Protein AF-A0A3C1YXR2-F1 (afdb_monomer_lite)

pLDDT: mean 71.78, std 11.32, range [39.59, 90.12]

Foldseek 3Di:
DPDDPPPDPQKDKDKAKQVLAELDPPAQFPIWIWIWIGHQFDQKTKIKIKGFGDQPDQDPQQKWKKKFWALDSDPDHPVPTDGFKMWTQGTDGRDPPTGMDITMTMIGGNGGNNSTPHMHMDIDRPPDPFDQKDKDKDWDAWDDQDVQKTWGRKIKIWIHGQFDQKTKIKIKTKIAGQDFDPDQKWKKKWWFLDDDPDAPVPDPTDTFWIWGQGGDHRDHGIDIDIGMGMIGTNGGPNSTPDIHIHID

Structure (mmCIF, N/CA/C/O backbone):
data_AF-A0A3C1YXR2-F1
#
_entry.id   AF-A0A3C1YXR2-F1
#
loop_
_atom_site.group_PDB
_atom_site.id
_atom_site.type_symbol
_atom_site.label_atom_id
_atom_site.label_alt_id
_atom_site.label_comp_id
_atom_site.label_asym_id
_atom_site.label_entity_id
_atom_site.label_seq_id
_atom_site.pdbx_PDB_ins_code
_atom_site.Cartn_x
_atom_site.Cartn_y
_atom_site.Cartn_z
_atom_site.occupancy
_atom_site.B_iso_or_equiv
_atom_site.auth_seq_id
_atom_site.auth_comp_id
_atom_site.auth_asym_id
_atom_site.auth_atom_id
_atom_site.pdbx_PDB_model_num
ATOM 1 N N . MET A 1 1 ? 44.829 -36.574 -18.548 1.00 43.62 1 MET A N 1
ATOM 2 C CA . MET A 1 1 ? 44.254 -35.586 -17.611 1.00 43.62 1 MET A CA 1
ATOM 3 C C . MET A 1 1 ? 42.778 -35.896 -17.469 1.00 43.62 1 MET A C 1
ATOM 5 O O . MET A 1 1 ? 42.120 -35.934 -18.502 1.00 43.62 1 MET A O 1
ATOM 9 N N . PRO A 1 2 ? 42.259 -36.189 -16.269 1.00 39.59 2 PRO A N 1
ATOM 10 C CA . PRO A 1 2 ? 40.817 -36.191 -16.057 1.00 39.59 2 PRO A CA 1
ATOM 11 C C . PRO A 1 2 ? 40.311 -34.747 -16.171 1.00 39.59 2 PRO A C 1
ATOM 13 O O . PRO A 1 2 ? 40.960 -33.837 -15.659 1.00 39.59 2 PRO A O 1
ATOM 16 N N . ALA A 1 3 ? 39.204 -34.555 -16.887 1.00 45.59 3 ALA A N 1
ATOM 17 C CA . ALA A 1 3 ? 38.538 -33.267 -17.031 1.00 45.59 3 ALA A CA 1
ATOM 18 C C . ALA A 1 3 ? 38.097 -32.750 -15.654 1.00 45.59 3 ALA A C 1
ATOM 20 O O . ALA A 1 3 ? 37.508 -33.501 -14.873 1.00 45.59 3 ALA A O 1
ATOM 21 N N . GLU A 1 4 ? 38.417 -31.490 -15.359 1.00 47.88 4 GLU A N 1
ATOM 22 C CA . GLU A 1 4 ? 37.912 -30.787 -14.181 1.00 47.88 4 GLU A CA 1
ATOM 23 C C . GLU A 1 4 ? 36.377 -30.861 -14.163 1.00 47.88 4 GLU A C 1
ATOM 25 O O . GLU A 1 4 ? 35.749 -30.734 -15.220 1.00 47.88 4 GLU A O 1
ATOM 30 N N . PRO A 1 5 ? 35.750 -31.107 -12.998 1.00 50.38 5 PRO A N 1
ATOM 31 C CA . PRO A 1 5 ? 34.304 -31.060 -12.900 1.00 50.38 5 PRO A CA 1
ATOM 32 C C . PRO A 1 5 ? 33.853 -29.648 -13.268 1.00 50.38 5 PRO A C 1
ATOM 34 O O . PRO A 1 5 ? 34.360 -28.667 -12.729 1.00 50.38 5 PRO A O 1
ATOM 37 N N . ASP A 1 6 ? 32.912 -29.565 -14.202 1.00 49.72 6 ASP A N 1
ATOM 38 C CA . ASP A 1 6 ? 32.247 -28.340 -14.632 1.00 49.72 6 ASP A CA 1
ATOM 39 C C . ASP A 1 6 ? 31.441 -27.795 -13.435 1.00 49.72 6 ASP A C 1
ATOM 41 O O . ASP A 1 6 ? 30.271 -28.130 -13.227 1.00 49.72 6 ASP A O 1
ATOM 45 N N . VAL A 1 7 ? 32.120 -27.068 -12.538 1.00 45.97 7 VAL A N 1
ATOM 46 C CA . VAL A 1 7 ? 31.525 -26.472 -11.338 1.00 45.97 7 VAL A CA 1
ATOM 47 C C . VAL A 1 7 ? 30.619 -25.346 -11.811 1.00 45.97 7 VAL A C 1
ATOM 49 O O . VAL A 1 7 ? 31.037 -24.201 -11.974 1.00 45.97 7 VAL A O 1
ATOM 52 N N . LYS A 1 8 ? 29.352 -25.689 -12.049 1.00 52.97 8 LYS A N 1
ATOM 53 C CA . LYS A 1 8 ? 28.297 -24.713 -12.302 1.00 52.97 8 LYS A CA 1
ATOM 54 C C . LYS A 1 8 ? 28.302 -23.715 -11.134 1.00 52.97 8 LYS A C 1
ATOM 56 O O . LYS A 1 8 ? 28.189 -24.155 -9.987 1.00 52.97 8 LYS A O 1
ATOM 61 N N . PRO A 1 9 ? 28.464 -22.405 -11.380 1.00 57.47 9 PRO A N 1
ATOM 62 C CA . PRO A 1 9 ? 28.441 -21.427 -10.303 1.00 57.47 9 PRO A CA 1
ATOM 63 C C . PRO A 1 9 ? 27.126 -21.544 -9.510 1.00 57.47 9 PRO A C 1
ATOM 65 O O . PRO A 1 9 ? 26.088 -21.843 -10.104 1.00 57.47 9 PRO A O 1
ATOM 68 N N . PRO A 1 10 ? 27.132 -21.292 -8.186 1.00 66.75 10 PRO A N 1
ATOM 69 C CA . PRO A 1 10 ? 25.952 -21.437 -7.322 1.00 66.75 10 PRO A CA 1
ATOM 70 C C . PRO A 1 10 ? 24.846 -20.410 -7.620 1.00 66.75 10 PRO A C 1
ATOM 72 O O . PRO A 1 10 ? 23.828 -20.368 -6.941 1.00 66.75 10 PRO A O 1
ATOM 75 N N . PHE A 1 11 ? 25.029 -19.572 -8.640 1.00 68.19 11 PHE A N 1
ATOM 76 C CA . PHE A 1 11 ? 24.117 -18.517 -9.037 1.00 68.19 11 PHE A CA 1
ATOM 77 C C . PHE A 1 11 ? 23.769 -18.641 -10.523 1.00 68.19 11 PHE A C 1
ATOM 79 O O . PHE A 1 11 ? 24.575 -19.038 -11.364 1.00 68.19 11 PHE A O 1
ATOM 86 N N . THR A 1 12 ? 22.542 -18.266 -10.848 1.00 75.75 12 THR A N 1
ATOM 87 C CA . THR A 1 12 ? 22.025 -18.148 -12.206 1.00 75.75 12 THR A CA 1
ATOM 88 C C . THR A 1 12 ? 22.078 -16.688 -12.631 1.00 75.75 12 THR A C 1
ATOM 90 O O . THR A 1 12 ? 21.725 -15.799 -11.856 1.00 75.75 12 THR A O 1
ATOM 93 N N . VAL A 1 13 ? 22.490 -16.445 -13.877 1.00 80.88 13 VAL A N 1
ATOM 94 C CA . VAL A 1 13 ? 22.397 -15.129 -14.517 1.00 80.88 13 VAL A CA 1
ATOM 95 C C . VAL A 1 13 ? 21.330 -15.186 -15.605 1.00 80.88 13 VAL A C 1
ATOM 97 O O . VAL A 1 13 ? 21.402 -16.030 -16.498 1.00 80.88 13 VAL A O 1
ATOM 100 N N . ARG A 1 14 ? 20.334 -14.297 -15.546 1.00 79.56 14 ARG A N 1
ATOM 101 C CA . ARG A 1 14 ? 19.305 -14.149 -16.587 1.00 79.56 14 ARG A CA 1
ATOM 102 C C . ARG A 1 14 ? 19.323 -12.751 -17.163 1.00 79.56 14 ARG A C 1
ATOM 104 O O . ARG A 1 14 ? 19.070 -11.802 -16.432 1.00 79.56 14 ARG A O 1
ATOM 111 N N . SER A 1 15 ? 19.559 -12.639 -18.465 1.00 80.38 15 SER A N 1
ATOM 112 C CA . SER A 1 15 ? 19.654 -11.352 -19.152 1.00 80.38 15 SER A CA 1
ATOM 113 C C . SER A 1 15 ? 18.460 -11.100 -20.076 1.00 80.38 15 SER A C 1
ATOM 115 O O . SER A 1 15 ? 18.032 -11.989 -20.809 1.00 80.38 15 SER A O 1
ATOM 117 N N . PHE A 1 16 ? 17.944 -9.873 -20.057 1.00 78.50 16 PHE A N 1
ATOM 118 C CA . PHE A 1 16 ? 16.806 -9.404 -20.845 1.00 78.50 16 PHE A CA 1
ATOM 119 C C . PHE A 1 16 ? 17.174 -8.119 -21.588 1.00 78.50 16 PHE A C 1
ATOM 121 O O . PHE A 1 16 ? 17.826 -7.238 -21.028 1.00 78.50 16 PHE A O 1
ATOM 128 N N . SER A 1 17 ? 16.731 -7.989 -22.841 1.00 69.56 17 SER A N 1
ATOM 129 C CA . SER A 1 17 ? 16.884 -6.739 -23.594 1.00 69.56 17 SER A CA 1
ATOM 130 C C . SER A 1 17 ? 15.911 -5.680 -23.073 1.00 69.56 17 SER A C 1
ATOM 132 O O . SER A 1 17 ? 14.716 -5.949 -22.940 1.00 69.56 17 SER A O 1
ATOM 134 N N . SER A 1 18 ? 16.403 -4.462 -22.831 1.00 61.25 18 SER A N 1
ATOM 135 C CA . SER A 1 18 ? 15.582 -3.336 -22.364 1.00 61.25 18 SER A CA 1
ATOM 136 C C . SER A 1 18 ? 14.549 -2.847 -23.383 1.00 61.25 18 SER A C 1
ATOM 138 O O . SER A 1 18 ? 13.623 -2.127 -23.014 1.00 61.25 18 SER A O 1
ATOM 140 N N . VAL A 1 19 ? 14.669 -3.252 -24.653 1.00 54.16 19 VAL A N 1
ATOM 141 C CA . VAL A 1 19 ? 13.753 -2.859 -25.738 1.00 54.16 19 VAL A CA 1
ATOM 142 C C . VAL A 1 19 ? 12.34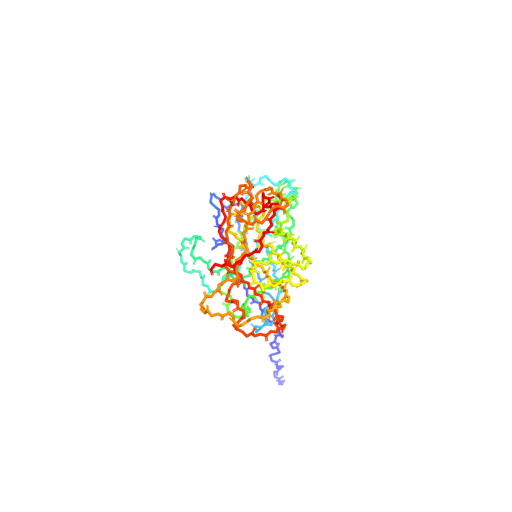0 -3.416 -25.520 1.00 54.16 19 VAL A C 1
ATOM 144 O O . VAL A 1 19 ? 11.359 -2.793 -25.912 1.00 54.16 19 VAL A O 1
ATOM 147 N N . HIS A 1 20 ? 12.205 -4.555 -24.838 1.00 50.38 20 HIS A N 1
ATOM 148 C CA . HIS A 1 20 ? 10.909 -5.203 -24.587 1.00 50.38 20 HIS A CA 1
ATOM 149 C C . HIS A 1 20 ? 10.166 -4.672 -23.358 1.00 50.38 20 HIS A C 1
ATOM 151 O O . HIS A 1 20 ? 9.171 -5.252 -22.921 1.00 50.38 20 HIS A O 1
ATOM 157 N N . GLY A 1 21 ? 10.650 -3.572 -22.795 1.00 45.03 21 GLY A N 1
ATOM 158 C CA . GLY A 1 21 ? 10.373 -3.233 -21.422 1.00 45.03 21 GLY A CA 1
ATOM 159 C C . GLY A 1 21 ? 10.286 -1.745 -21.172 1.00 45.03 21 GLY A C 1
ATOM 160 O O . GLY A 1 21 ? 10.754 -1.318 -20.143 1.00 45.03 21 GLY A O 1
ATOM 161 N N . SER A 1 22 ? 9.795 -0.915 -22.084 1.00 50.16 22 SER A N 1
ATOM 162 C CA . SER A 1 22 ? 9.534 0.479 -21.723 1.00 50.16 22 SER A CA 1
ATOM 163 C C . SER A 1 22 ? 8.055 0.767 -21.862 1.00 50.16 22 SER A C 1
ATOM 165 O O . SER A 1 22 ? 7.495 0.632 -22.946 1.00 50.16 22 SER A O 1
ATOM 167 N N . ASP A 1 23 ? 7.431 1.154 -20.751 1.00 49.25 23 ASP A N 1
ATOM 168 C CA . ASP A 1 23 ? 6.003 1.479 -20.698 1.00 49.25 23 ASP A CA 1
ATOM 169 C C . ASP A 1 23 ? 5.698 2.883 -21.269 1.00 49.25 23 ASP A C 1
ATOM 171 O O . ASP A 1 23 ? 4.535 3.264 -21.383 1.00 49.25 23 ASP A O 1
ATOM 175 N N . ALA A 1 24 ? 6.725 3.651 -21.665 1.00 49.38 24 ALA A N 1
ATOM 176 C CA . ALA A 1 24 ? 6.598 4.990 -22.240 1.00 49.38 24 ALA A CA 1
ATOM 177 C C . ALA A 1 24 ? 7.226 5.072 -23.644 1.00 49.38 24 ALA A C 1
ATOM 179 O O . ALA A 1 24 ? 8.378 4.681 -23.846 1.00 49.38 24 ALA A O 1
ATOM 180 N N . LEU A 1 25 ? 6.477 5.621 -24.607 1.00 46.22 25 LEU A N 1
ATOM 181 C CA . LEU A 1 25 ? 6.938 5.918 -25.968 1.00 46.22 25 LEU A CA 1
ATOM 182 C C . LEU A 1 25 ? 6.962 7.442 -26.214 1.00 46.22 25 LEU A C 1
ATOM 184 O O . LEU A 1 25 ? 5.956 8.096 -25.939 1.00 46.22 25 LEU A O 1
ATOM 188 N N . PRO A 1 26 ? 8.047 8.004 -26.788 1.00 52.44 26 PRO A N 1
ATOM 189 C CA . PRO A 1 26 ? 9.325 7.348 -27.075 1.00 52.44 26 PRO A CA 1
ATOM 190 C C . PRO A 1 26 ? 10.122 7.080 -25.789 1.00 52.44 26 PRO A C 1
ATOM 192 O O . PRO A 1 26 ? 10.194 7.931 -24.902 1.00 52.44 26 PRO A O 1
ATOM 195 N N . SER A 1 27 ? 10.727 5.891 -25.694 1.00 60.03 27 SER A N 1
ATOM 196 C CA . SER A 1 27 ? 11.507 5.518 -24.514 1.00 60.03 27 SER A CA 1
ATOM 197 C C . SER A 1 27 ? 12.756 6.396 -24.409 1.00 60.03 27 SER A C 1
ATOM 199 O O . SER A 1 27 ? 13.500 6.511 -25.386 1.00 60.03 27 SER A O 1
ATOM 201 N N . PRO A 1 28 ? 13.050 6.978 -23.235 1.00 62.19 28 PRO A N 1
ATOM 202 C CA . PRO A 1 28 ? 14.307 7.680 -23.017 1.00 62.19 28 PRO A CA 1
ATOM 203 C C . PRO A 1 28 ? 15.521 6.730 -22.999 1.00 62.19 28 PRO A C 1
ATOM 205 O O . PRO A 1 28 ? 16.653 7.211 -22.994 1.00 62.19 28 PRO A O 1
ATOM 208 N N . LEU A 1 29 ? 15.317 5.406 -23.018 1.00 70.44 29 LEU A N 1
ATOM 209 C CA . LEU A 1 29 ? 16.364 4.383 -23.059 1.00 70.44 29 LEU A CA 1
ATOM 210 C C . LEU A 1 29 ? 16.777 4.099 -24.514 1.00 70.44 29 LEU A C 1
ATOM 212 O O . LEU A 1 29 ? 15.956 3.701 -25.334 1.00 70.44 29 LEU A O 1
ATOM 216 N N . GLY A 1 30 ? 18.061 4.282 -24.834 1.00 59.44 30 GLY A N 1
ATOM 217 C CA . GLY A 1 30 ? 18.623 4.044 -26.172 1.00 59.44 30 GLY A CA 1
ATOM 218 C C . GLY A 1 30 ? 18.931 2.572 -26.474 1.00 59.44 30 GLY A C 1
ATOM 219 O O . GLY A 1 30 ? 19.237 2.227 -27.612 1.00 59.44 30 GLY A O 1
ATOM 220 N N . GLY A 1 31 ? 18.851 1.709 -25.459 1.00 70.94 31 GLY A N 1
ATOM 221 C CA . GLY A 1 31 ? 19.154 0.279 -25.525 1.00 70.94 31 GLY A CA 1
ATOM 222 C C . GLY A 1 31 ? 19.925 -0.181 -24.287 1.00 70.94 31 GLY A C 1
ATOM 223 O O . GLY A 1 31 ? 20.446 0.635 -23.528 1.00 70.94 31 GLY A O 1
ATOM 224 N N . GLY A 1 32 ? 19.968 -1.487 -24.034 1.00 74.94 32 GLY A N 1
ATOM 225 C CA . GLY A 1 32 ? 20.644 -2.037 -22.861 1.00 74.94 32 GLY A CA 1
ATOM 226 C C . GLY A 1 32 ? 20.193 -3.441 -22.483 1.00 74.94 32 GLY A C 1
ATOM 227 O O . GLY A 1 32 ? 19.288 -4.021 -23.085 1.00 74.94 32 GLY A O 1
ATOM 228 N N . THR A 1 33 ? 20.856 -3.982 -21.468 1.00 80.75 33 THR A N 1
ATOM 229 C CA . THR A 1 33 ? 20.619 -5.322 -20.932 1.00 80.75 33 THR A CA 1
ATOM 230 C C . THR A 1 33 ? 20.357 -5.234 -19.437 1.00 80.75 33 THR A C 1
ATOM 232 O O . THR A 1 33 ? 21.156 -4.655 -18.701 1.00 80.75 33 THR A O 1
ATOM 235 N N . VAL A 1 34 ? 19.254 -5.829 -18.988 1.00 81.38 34 VAL A N 1
ATOM 236 C CA . VAL A 1 34 ? 18.973 -6.096 -17.572 1.00 81.38 34 VAL A CA 1
ATOM 237 C C . VAL A 1 34 ? 19.434 -7.509 -17.265 1.00 81.38 34 VAL A C 1
ATOM 239 O O . VAL A 1 34 ? 19.017 -8.424 -17.962 1.00 81.38 34 VAL A O 1
ATOM 242 N N . SER A 1 35 ? 20.254 -7.708 -16.241 1.00 80.44 35 SER A N 1
ATOM 243 C CA . SER A 1 35 ? 20.670 -9.030 -15.775 1.00 80.44 35 SER A CA 1
ATOM 244 C C . SER A 1 35 ? 20.213 -9.264 -14.339 1.00 80.44 35 SER A C 1
ATOM 246 O O . SER A 1 35 ? 20.466 -8.438 -13.470 1.00 80.44 35 SER A O 1
ATOM 248 N N . LEU A 1 36 ? 19.550 -10.391 -14.087 1.00 83.44 36 LEU A N 1
ATOM 249 C CA . LEU A 1 36 ? 19.217 -10.890 -12.752 1.00 83.44 36 LEU A CA 1
ATOM 250 C C . LEU A 1 36 ? 20.273 -11.912 -12.343 1.00 83.44 36 LEU A C 1
ATOM 252 O O . LEU A 1 36 ? 20.608 -12.777 -13.150 1.00 83.44 36 LEU A O 1
ATOM 256 N N . ILE A 1 37 ? 20.792 -11.817 -11.125 1.00 81.56 37 ILE A N 1
ATOM 257 C CA . ILE A 1 37 ? 21.923 -12.606 -10.631 1.00 81.56 37 ILE A CA 1
ATOM 258 C C . ILE A 1 37 ? 21.574 -13.136 -9.240 1.00 81.56 37 ILE A C 1
ATOM 260 O O . ILE A 1 37 ? 21.438 -12.361 -8.297 1.00 81.56 37 ILE A O 1
ATOM 264 N N . GLY A 1 38 ? 21.444 -14.450 -9.093 1.00 81.56 38 GLY A N 1
ATOM 265 C CA . GLY A 1 38 ? 21.142 -15.072 -7.802 1.00 81.56 38 GLY A CA 1
ATOM 266 C C . GLY A 1 38 ? 20.812 -16.553 -7.924 1.00 81.56 38 GLY A C 1
ATOM 267 O O . GLY A 1 38 ? 20.847 -17.118 -9.016 1.00 81.56 38 GLY A O 1
ATOM 268 N N . GLU A 1 39 ? 20.497 -17.201 -6.810 1.00 79.19 39 GLU A N 1
ATOM 269 C CA . GLU A 1 39 ? 20.059 -18.599 -6.811 1.00 79.19 39 GLU A CA 1
ATOM 270 C C . GLU A 1 39 ? 18.711 -18.749 -7.536 1.00 79.19 39 GLU A C 1
ATOM 272 O O . GLU A 1 39 ? 17.821 -17.910 -7.398 1.00 79.19 39 GLU A O 1
ATOM 277 N N . ALA A 1 40 ? 18.550 -19.821 -8.317 1.00 78.19 40 ALA A N 1
ATOM 278 C CA . ALA A 1 40 ? 17.382 -20.025 -9.183 1.00 78.19 40 ALA A CA 1
ATOM 279 C C . ALA A 1 40 ? 16.050 -20.036 -8.409 1.00 78.19 40 ALA A C 1
ATOM 281 O O . ALA A 1 40 ? 15.056 -19.472 -8.878 1.00 78.19 40 ALA A O 1
ATOM 282 N N . ASP A 1 41 ? 16.062 -20.633 -7.217 1.00 81.94 41 ASP A N 1
ATOM 283 C CA . ASP A 1 41 ? 14.897 -20.777 -6.344 1.00 81.94 41 ASP A CA 1
ATOM 284 C C . ASP A 1 41 ? 14.730 -19.605 -5.359 1.00 81.94 41 ASP A C 1
ATOM 286 O O . ASP A 1 41 ? 13.731 -19.529 -4.638 1.00 81.94 41 ASP A O 1
ATOM 290 N N . SER A 1 42 ? 15.672 -18.653 -5.353 1.00 70.81 42 SER A N 1
ATOM 291 C CA . SER A 1 42 ? 15.606 -17.491 -4.472 1.00 70.81 42 SER A CA 1
ATOM 292 C C . SER A 1 42 ? 14.603 -16.454 -4.970 1.00 70.81 42 SER A C 1
ATOM 294 O O . SER A 1 42 ? 14.476 -16.172 -6.165 1.00 70.81 42 SER A O 1
ATOM 296 N N . LYS A 1 43 ? 13.911 -15.848 -4.005 1.00 75.69 43 LYS A N 1
ATOM 297 C CA . LYS A 1 43 ? 13.045 -14.677 -4.188 1.00 75.69 43 LYS A CA 1
ATOM 298 C C . LYS A 1 43 ? 13.796 -13.355 -4.029 1.00 75.69 43 LYS A C 1
ATOM 300 O O . LYS A 1 43 ? 13.232 -12.309 -4.339 1.00 75.69 43 LYS A O 1
ATOM 305 N N . THR A 1 44 ? 15.038 -13.411 -3.556 1.00 72.50 44 THR A N 1
ATOM 306 C CA . THR A 1 44 ? 15.947 -12.273 -3.423 1.00 72.50 44 THR A CA 1
ATOM 307 C C . THR A 1 44 ? 17.166 -12.472 -4.317 1.00 72.50 44 THR A C 1
ATOM 309 O O . THR A 1 44 ? 17.805 -13.527 -4.303 1.00 72.50 44 THR A O 1
ATOM 312 N N . PHE A 1 45 ? 17.468 -11.486 -5.155 1.00 78.00 45 PHE A N 1
ATOM 313 C CA . PHE A 1 45 ? 18.556 -11.584 -6.129 1.00 78.00 45 PHE A CA 1
ATOM 314 C C . PHE A 1 45 ? 19.043 -10.202 -6.560 1.00 78.00 45 PHE A C 1
ATOM 316 O O . PHE A 1 45 ? 18.319 -9.210 -6.492 1.00 78.00 45 PHE A O 1
ATOM 323 N N . GLY A 1 46 ? 20.283 -10.137 -7.032 1.00 75.19 46 GLY A N 1
ATOM 324 C CA . GLY A 1 46 ? 20.850 -8.923 -7.597 1.00 75.19 46 GLY A CA 1
ATOM 325 C C . GLY A 1 46 ? 20.264 -8.628 -8.973 1.00 75.19 46 GLY A C 1
ATOM 326 O O . GLY A 1 46 ? 19.998 -9.533 -9.763 1.00 75.19 46 GLY A O 1
ATOM 327 N N . VAL A 1 47 ? 20.096 -7.350 -9.283 1.00 79.12 47 VAL A N 1
ATOM 328 C CA . VAL A 1 47 ? 19.715 -6.865 -10.608 1.00 79.12 47 VAL A CA 1
ATOM 329 C C . VAL A 1 47 ? 20.736 -5.846 -11.053 1.00 79.12 47 VAL A C 1
ATOM 331 O O . VAL A 1 47 ? 21.054 -4.915 -10.319 1.00 79.12 47 VAL A O 1
ATOM 334 N N . SER A 1 48 ? 21.245 -6.010 -12.264 1.00 77.94 48 SER A N 1
ATOM 335 C CA . SER A 1 48 ? 22.111 -5.041 -12.913 1.00 77.94 48 SER A CA 1
ATOM 336 C C . SER A 1 48 ? 21.504 -4.595 -14.232 1.00 77.94 48 SER A C 1
ATOM 338 O O . SER A 1 48 ? 20.888 -5.369 -14.957 1.00 77.94 48 SER A O 1
ATOM 340 N N . PHE A 1 49 ? 21.675 -3.326 -14.554 1.00 80.75 49 PHE A N 1
ATOM 341 C CA . PHE A 1 49 ? 21.376 -2.774 -15.858 1.00 80.75 49 PHE A CA 1
ATOM 342 C C . PHE A 1 49 ? 22.639 -2.160 -16.434 1.00 80.75 49 PHE A C 1
ATOM 344 O O . PHE A 1 49 ? 23.354 -1.427 -15.749 1.00 80.75 49 PHE A O 1
ATOM 351 N N . ASN A 1 50 ? 22.880 -2.452 -17.705 1.00 79.19 50 ASN A N 1
ATOM 352 C CA . ASN A 1 50 ? 23.923 -1.830 -18.495 1.00 79.19 50 ASN A CA 1
ATOM 353 C C . ASN A 1 50 ? 23.329 -1.385 -19.833 1.00 79.19 50 ASN A C 1
ATOM 355 O O . ASN A 1 50 ? 22.865 -2.219 -20.614 1.00 79.19 50 ASN A O 1
ATOM 359 N N . GLY A 1 51 ? 23.318 -0.083 -20.094 1.00 79.75 51 GLY A N 1
ATOM 360 C CA . GLY A 1 51 ? 22.736 0.463 -21.314 1.00 79.75 51 GLY A CA 1
ATOM 361 C C . GLY A 1 51 ? 23.057 1.929 -21.547 1.00 79.75 51 GLY A C 1
ATOM 362 O O . GLY A 1 51 ? 23.919 2.512 -20.894 1.00 79.75 51 GLY A O 1
ATOM 363 N N . THR A 1 52 ? 22.352 2.534 -22.494 1.00 75.06 52 THR A N 1
ATOM 364 C CA . THR A 1 52 ? 22.517 3.938 -22.879 1.00 75.06 52 THR A CA 1
ATOM 365 C C . THR A 1 52 ? 21.187 4.678 -22.820 1.00 75.06 52 THR A C 1
ATOM 367 O O . THR A 1 52 ? 20.107 4.085 -22.896 1.00 75.06 52 THR A O 1
ATOM 370 N N . LEU A 1 53 ? 21.260 5.998 -22.671 1.00 72.19 53 LEU A N 1
ATOM 371 C CA . LEU A 1 53 ? 20.103 6.883 -22.771 1.00 72.19 53 LEU A CA 1
ATOM 372 C C . LEU A 1 53 ? 20.066 7.522 -24.155 1.00 72.19 53 LEU A C 1
ATOM 374 O O . LEU A 1 53 ? 21.102 7.770 -24.770 1.00 72.19 53 LEU A O 1
ATOM 378 N N . THR A 1 54 ? 18.861 7.784 -24.649 1.00 67.75 54 THR A N 1
ATOM 379 C CA . THR A 1 54 ? 18.669 8.558 -25.878 1.00 67.75 54 THR A CA 1
ATOM 380 C C . THR A 1 54 ? 19.163 9.990 -25.666 1.00 67.75 54 THR A C 1
ATOM 382 O O . THR A 1 54 ? 18.983 10.578 -24.599 1.00 67.75 54 THR A O 1
ATOM 385 N N . SER A 1 55 ? 19.776 10.581 -26.693 1.00 55.69 55 SER A N 1
ATOM 386 C CA . SER A 1 55 ? 20.363 11.930 -26.634 1.00 55.69 55 SER A CA 1
ATOM 387 C C . SER A 1 55 ? 19.347 13.046 -26.347 1.00 55.69 55 SER A C 1
ATOM 389 O O . SER A 1 55 ? 19.733 14.139 -25.937 1.00 55.69 55 SER A O 1
ATOM 391 N N . SER A 1 56 ? 18.051 12.777 -26.530 1.00 56.44 56 SER A N 1
ATOM 392 C CA . SER A 1 56 ? 16.938 13.674 -26.207 1.00 56.44 56 SER A CA 1
ATOM 393 C C . SER A 1 56 ? 16.551 13.689 -24.724 1.00 56.44 56 SER A C 1
ATOM 395 O O . SER A 1 56 ? 15.833 14.594 -24.299 1.00 56.44 56 SER A O 1
ATOM 397 N N . ALA A 1 57 ? 17.005 12.721 -23.923 1.00 58.50 57 ALA A N 1
ATOM 398 C CA . ALA A 1 57 ? 16.696 12.656 -22.500 1.00 58.50 57 ALA A CA 1
ATOM 399 C C . ALA A 1 57 ? 17.554 13.669 -21.719 1.00 58.50 57 ALA A C 1
ATOM 401 O O . ALA A 1 57 ? 18.709 13.411 -21.381 1.00 58.50 57 ALA A O 1
ATOM 402 N N . ARG A 1 58 ? 16.997 14.850 -21.426 1.00 59.91 58 ARG A N 1
ATOM 403 C CA . ARG A 1 58 ? 17.597 15.781 -20.459 1.00 59.91 58 ARG A CA 1
ATOM 404 C C . ARG A 1 58 ? 17.308 15.273 -19.048 1.00 59.91 58 ARG A C 1
ATOM 406 O O . ARG A 1 58 ? 16.185 15.406 -18.579 1.00 59.91 58 ARG A O 1
ATOM 413 N N . LEU A 1 59 ? 18.319 14.711 -18.391 1.00 66.56 59 LEU A N 1
ATOM 414 C CA . LEU A 1 59 ? 18.242 14.343 -16.980 1.00 66.56 59 LEU A CA 1
ATOM 415 C C . LEU A 1 59 ? 18.469 15.570 -16.097 1.00 66.56 59 LEU A C 1
ATOM 417 O O . LEU A 1 59 ? 19.417 16.329 -16.298 1.00 66.56 59 LEU A O 1
ATOM 421 N N . THR A 1 60 ? 17.614 15.738 -15.101 1.00 65.81 60 THR A N 1
ATOM 422 C CA . THR A 1 60 ? 17.716 16.776 -14.073 1.00 65.81 60 THR A CA 1
ATOM 423 C C . THR A 1 60 ? 18.518 16.313 -12.854 1.00 65.81 60 THR A C 1
ATOM 425 O O . THR A 1 60 ? 18.879 17.133 -12.013 1.00 65.81 60 THR A O 1
ATOM 428 N N . GLY A 1 61 ? 18.845 15.018 -12.770 1.00 66.62 61 GLY A N 1
ATOM 429 C CA . GLY A 1 61 ? 19.509 14.395 -11.622 1.00 66.62 61 GLY A CA 1
ATOM 430 C C . GLY A 1 61 ? 18.538 13.917 -10.542 1.00 66.62 61 GLY A C 1
ATOM 431 O O . GLY A 1 61 ? 18.978 13.432 -9.502 1.00 66.62 61 GLY A O 1
ATOM 432 N N . LYS A 1 62 ? 17.231 14.075 -10.776 1.00 68.06 62 LYS A N 1
ATOM 433 C CA . LYS A 1 62 ? 16.142 13.630 -9.892 1.00 68.06 62 LYS A CA 1
ATOM 434 C C . LYS A 1 62 ? 15.494 12.339 -10.379 1.00 68.06 62 LYS A C 1
ATOM 436 O O . LYS A 1 62 ? 14.598 11.800 -9.742 1.00 68.06 62 LYS A O 1
ATOM 441 N N . GLU A 1 63 ? 15.893 11.870 -11.547 1.00 74.12 63 GLU A N 1
ATOM 442 C CA . GLU A 1 63 ? 15.363 10.667 -12.148 1.00 74.12 63 GLU A CA 1
ATOM 443 C C . GLU A 1 63 ? 15.983 9.430 -11.501 1.00 74.12 63 GLU A C 1
ATOM 445 O O . GLU A 1 63 ? 17.173 9.402 -11.199 1.00 74.12 63 GLU A O 1
ATOM 450 N N . LYS A 1 64 ? 15.195 8.374 -11.340 1.00 75.12 64 LYS A N 1
ATOM 451 C CA . LYS A 1 64 ? 15.646 7.041 -10.949 1.00 75.12 64 LYS A CA 1
ATOM 452 C C . LYS A 1 64 ? 15.309 6.043 -12.037 1.00 75.12 64 LYS A C 1
ATOM 454 O O . LYS A 1 64 ? 14.285 6.156 -12.714 1.00 75.12 64 LYS A O 1
ATOM 459 N N . LEU A 1 65 ? 16.175 5.051 -12.185 1.00 77.12 65 LEU A N 1
ATOM 460 C CA . LEU A 1 65 ? 15.910 3.903 -13.031 1.00 77.12 65 LEU A CA 1
ATOM 461 C C . LEU A 1 65 ? 15.253 2.806 -12.195 1.00 77.12 65 LEU A C 1
ATOM 463 O O . LEU A 1 65 ? 15.806 2.388 -11.180 1.00 77.12 65 LEU A O 1
ATOM 467 N N . VAL A 1 66 ? 14.093 2.332 -12.637 1.00 78.69 66 VAL A N 1
ATOM 468 C CA . VAL A 1 66 ? 13.324 1.285 -11.960 1.00 78.69 66 VAL A CA 1
ATOM 469 C C . VAL A 1 66 ? 13.138 0.107 -12.906 1.00 78.69 66 VAL A C 1
ATOM 471 O O . VAL A 1 66 ? 12.731 0.297 -14.053 1.00 78.69 66 VAL A O 1
ATOM 474 N N . ALA A 1 67 ? 13.408 -1.105 -12.424 1.00 77.06 67 ALA A N 1
ATOM 475 C CA . ALA A 1 67 ? 13.119 -2.351 -13.121 1.00 77.06 67 ALA A CA 1
ATOM 476 C C . ALA A 1 67 ? 11.884 -3.035 -12.522 1.00 77.06 67 ALA A C 1
ATOM 478 O O . ALA A 1 67 ? 11.819 -3.273 -11.322 1.00 77.06 67 ALA A O 1
ATOM 479 N N . SER A 1 68 ? 10.920 -3.389 -13.361 1.00 75.62 68 SER A N 1
ATOM 480 C CA . SER A 1 68 ? 9.760 -4.214 -13.023 1.00 75.62 68 SER A CA 1
ATOM 481 C C . SER A 1 68 ? 9.940 -5.607 -13.619 1.00 75.62 68 SER A C 1
ATOM 483 O O . SER A 1 68 ? 10.382 -5.742 -14.757 1.00 75.62 68 SER A O 1
ATOM 485 N N . LEU A 1 69 ? 9.619 -6.648 -12.859 1.00 77.06 69 LEU A N 1
ATOM 486 C CA . LEU A 1 69 ? 9.883 -8.048 -13.197 1.00 77.06 69 LEU A CA 1
ATOM 487 C C . LEU A 1 69 ? 8.570 -8.799 -13.427 1.00 77.06 69 LEU A C 1
ATOM 489 O O . LEU A 1 69 ? 7.601 -8.581 -12.695 1.00 77.06 69 LEU A O 1
ATOM 493 N N . TYR A 1 70 ? 8.543 -9.709 -14.408 1.00 74.12 70 TYR A N 1
ATOM 494 C CA . TYR A 1 70 ? 7.331 -10.437 -14.803 1.00 74.12 70 TYR A CA 1
ATOM 495 C C . TYR A 1 70 ? 7.602 -11.909 -15.135 1.00 74.12 70 TYR A C 1
ATOM 497 O O . TYR A 1 70 ? 8.667 -12.280 -15.629 1.00 74.12 70 TYR A O 1
ATOM 505 N N . ILE A 1 71 ? 6.585 -12.748 -14.920 1.00 70.56 71 ILE A N 1
ATOM 506 C CA . ILE A 1 71 ? 6.580 -14.178 -15.287 1.00 70.56 71 ILE A CA 1
ATOM 507 C C . ILE A 1 71 ? 6.125 -14.444 -16.728 1.00 70.56 71 ILE A C 1
ATOM 509 O O . ILE A 1 71 ? 6.241 -15.570 -17.204 1.00 70.56 71 ILE A O 1
ATOM 513 N N . LYS A 1 72 ? 5.553 -13.433 -17.399 1.00 67.94 72 LYS A N 1
ATOM 514 C CA . LYS A 1 72 ? 5.128 -13.476 -18.803 1.00 67.94 72 LYS A CA 1
ATOM 515 C C . LYS A 1 72 ? 5.240 -12.091 -19.431 1.00 67.94 72 LYS A C 1
ATOM 517 O O . LYS A 1 72 ? 4.813 -11.107 -18.830 1.00 67.94 72 LYS A O 1
ATOM 522 N N . CYS A 1 73 ? 5.747 -12.053 -20.658 1.00 60.25 73 CYS A N 1
ATOM 523 C CA . CYS A 1 73 ? 5.725 -10.884 -21.535 1.00 60.25 73 CYS A CA 1
ATOM 524 C C . CYS A 1 73 ? 5.006 -11.232 -22.835 1.00 60.25 73 CYS A C 1
ATOM 526 O O . CYS A 1 73 ? 5.557 -11.098 -23.923 1.00 60.25 73 CYS A O 1
ATOM 528 N N . ASP A 1 74 ? 3.772 -11.713 -22.726 1.00 54.00 74 ASP A N 1
ATOM 529 C CA . ASP A 1 74 ? 2.900 -11.724 -23.894 1.00 54.00 74 ASP A CA 1
ATOM 530 C C . ASP A 1 74 ? 2.492 -10.271 -24.151 1.00 54.00 74 ASP A C 1
ATOM 532 O O . ASP A 1 74 ? 2.255 -9.534 -23.193 1.00 54.00 74 ASP A O 1
ATOM 536 N N . GLY A 1 75 ? 2.472 -9.845 -25.418 1.00 51.19 75 GLY A N 1
ATOM 537 C CA . GLY A 1 75 ? 2.293 -8.460 -25.889 1.00 51.19 75 GLY A CA 1
ATOM 538 C C . GLY A 1 75 ? 0.963 -7.777 -25.536 1.00 51.19 75 GLY A C 1
ATOM 539 O O . GLY A 1 75 ? 0.460 -6.973 -26.310 1.00 51.19 75 GLY A O 1
ATOM 540 N N . GLN A 1 76 ? 0.377 -8.097 -24.388 1.00 43.81 76 GLN A N 1
ATOM 541 C CA . GLN A 1 76 ? -0.722 -7.384 -23.776 1.00 43.81 76 GLN A CA 1
ATOM 542 C C . GLN A 1 76 ? -0.270 -6.038 -23.218 1.00 43.81 76 GLN A C 1
ATOM 544 O O . GLN A 1 76 ? 0.834 -5.870 -22.681 1.00 43.81 76 GLN A O 1
ATOM 549 N N . GLU A 1 77 ? -1.196 -5.098 -23.369 1.00 46.50 77 GLU A N 1
ATOM 550 C CA . GLU A 1 77 ? -1.122 -3.714 -22.940 1.00 46.50 77 GLU A CA 1
ATOM 551 C C . GLU A 1 77 ? -0.684 -3.571 -21.466 1.00 46.50 77 GLU A C 1
ATOM 553 O O . GLU A 1 77 ? -0.981 -4.447 -20.642 1.00 46.50 77 GLU A O 1
ATOM 558 N N . PRO A 1 78 ? -0.019 -2.453 -21.111 1.00 44.78 78 PRO A N 1
ATOM 559 C CA . PRO A 1 78 ? 0.577 -2.200 -19.791 1.00 44.78 78 PRO A CA 1
ATOM 560 C C . PRO A 1 78 ? -0.335 -2.462 -18.577 1.00 44.78 78 PRO A C 1
ATOM 562 O O . PRO A 1 78 ? 0.159 -2.772 -17.499 1.00 44.78 78 PRO A O 1
ATOM 565 N N . GLY A 1 79 ? -1.661 -2.403 -18.739 1.00 40.88 79 GLY A N 1
ATOM 566 C CA . GLY A 1 79 ? -2.638 -2.611 -17.662 1.00 40.88 79 GLY A CA 1
ATOM 567 C C . GLY A 1 79 ? -2.969 -4.068 -17.304 1.00 40.88 79 GLY A C 1
ATOM 568 O O . GLY A 1 79 ? -3.746 -4.287 -16.380 1.00 40.88 79 GLY A O 1
ATOM 569 N N . ARG A 1 80 ? -2.433 -5.073 -18.015 1.00 44.22 80 ARG A N 1
ATOM 570 C CA . ARG A 1 80 ? -2.726 -6.506 -17.759 1.00 44.22 80 ARG A CA 1
ATOM 571 C C . ARG A 1 80 ? -1.544 -7.324 -17.237 1.00 44.22 80 ARG A C 1
ATOM 573 O O . ARG A 1 80 ? -1.687 -8.524 -17.000 1.00 44.22 80 ARG A O 1
ATOM 580 N N . ARG A 1 81 ? -0.380 -6.702 -17.048 1.00 59.41 81 ARG A N 1
ATOM 581 C CA . ARG A 1 81 ? 0.823 -7.391 -16.569 1.00 59.41 81 ARG A CA 1
ATOM 582 C C . ARG A 1 81 ? 0.823 -7.454 -15.046 1.00 59.41 81 ARG A C 1
ATOM 584 O O . ARG A 1 81 ? 0.685 -6.435 -14.380 1.00 59.41 81 ARG A O 1
ATOM 591 N N . ILE A 1 82 ? 1.020 -8.648 -14.494 1.00 59.53 82 ILE A N 1
ATOM 592 C CA . ILE A 1 82 ? 1.207 -8.827 -13.051 1.00 59.53 82 ILE A CA 1
ATOM 593 C C . ILE A 1 82 ? 2.693 -8.652 -12.751 1.00 59.53 82 ILE A C 1
ATOM 595 O O . ILE A 1 82 ? 3.500 -9.535 -13.052 1.00 59.53 82 ILE A O 1
ATOM 599 N N . THR A 1 83 ? 3.051 -7.503 -12.181 1.00 66.25 83 THR A N 1
ATOM 600 C CA . THR A 1 83 ? 4.406 -7.251 -11.688 1.00 66.25 83 THR A CA 1
ATOM 601 C C . THR A 1 83 ? 4.670 -8.144 -10.483 1.00 66.25 83 THR A C 1
ATOM 603 O O . THR A 1 83 ? 3.967 -8.064 -9.478 1.00 66.25 83 THR A O 1
ATOM 606 N N . VAL A 1 84 ? 5.683 -9.003 -10.577 1.00 63.88 84 VAL A N 1
ATOM 607 C CA . VAL A 1 84 ? 6.063 -9.918 -9.487 1.00 63.88 84 VAL A CA 1
ATOM 608 C C . VAL A 1 84 ? 7.213 -9.387 -8.638 1.00 63.88 84 VAL A C 1
ATOM 610 O O . VAL A 1 84 ? 7.521 -9.980 -7.610 1.00 63.88 84 VAL A O 1
ATOM 613 N N . GLY A 1 85 ? 7.832 -8.279 -9.042 1.00 62.81 85 GLY A N 1
ATOM 614 C CA . GLY A 1 85 ? 8.846 -7.566 -8.271 1.00 62.81 85 GLY A CA 1
ATOM 615 C C . GLY A 1 85 ? 9.205 -6.235 -8.926 1.00 62.81 85 GLY A C 1
ATOM 616 O O . GLY A 1 85 ? 9.118 -6.099 -10.147 1.00 62.81 85 GLY A O 1
ATOM 617 N N . THR A 1 86 ? 9.603 -5.260 -8.115 1.00 72.25 86 THR A N 1
ATOM 618 C CA . THR A 1 86 ? 10.103 -3.951 -8.558 1.00 72.25 86 THR A CA 1
ATOM 619 C C . THR A 1 86 ? 11.424 -3.656 -7.875 1.00 72.25 86 THR A C 1
ATOM 621 O O . THR A 1 86 ? 11.600 -3.985 -6.704 1.00 72.25 86 THR A O 1
ATOM 624 N N . VAL A 1 87 ? 12.343 -3.034 -8.603 1.00 73.56 87 VAL A N 1
ATOM 625 C CA . VAL A 1 87 ? 13.716 -2.808 -8.160 1.00 73.56 87 VAL A CA 1
ATOM 626 C C . VAL A 1 87 ? 14.126 -1.401 -8.525 1.00 73.56 87 VAL A C 1
ATOM 628 O O . VAL A 1 87 ? 14.157 -1.049 -9.705 1.00 73.56 87 VAL A O 1
ATOM 631 N N . ASP A 1 88 ? 14.491 -0.619 -7.521 1.00 78.44 88 ASP A N 1
ATOM 632 C CA . ASP A 1 88 ? 15.131 0.667 -7.740 1.00 78.44 88 ASP A CA 1
ATOM 633 C C . ASP A 1 88 ? 16.614 0.427 -8.034 1.00 78.44 88 ASP A C 1
ATOM 635 O O . ASP A 1 88 ? 17.374 -0.025 -7.181 1.00 78.44 88 ASP A O 1
ATOM 639 N N . LEU A 1 89 ? 17.033 0.719 -9.265 1.00 71.00 89 LEU A N 1
ATOM 640 C CA . LEU A 1 89 ? 18.418 0.550 -9.712 1.00 71.00 89 LEU A CA 1
ATOM 641 C C . LEU A 1 89 ? 19.284 1.786 -9.418 1.00 71.00 89 LEU A C 1
ATOM 643 O O . LEU A 1 89 ? 20.497 1.758 -9.620 1.00 71.00 89 LEU A O 1
ATOM 647 N N . GLY A 1 90 ? 18.668 2.859 -8.917 1.00 70.69 90 GLY A N 1
ATOM 648 C CA . GLY A 1 90 ? 19.346 4.049 -8.412 1.00 70.69 90 GLY A CA 1
ATOM 649 C C . GLY A 1 90 ? 19.055 5.321 -9.204 1.00 70.69 90 GLY A C 1
ATOM 650 O O . GLY A 1 90 ? 18.375 5.315 -10.233 1.00 70.69 90 GLY A O 1
ATOM 651 N N . ALA A 1 91 ? 19.566 6.435 -8.678 1.00 71.19 91 ALA A N 1
ATOM 652 C CA . ALA A 1 91 ? 19.424 7.753 -9.284 1.00 71.19 91 ALA A CA 1
ATOM 653 C C . ALA A 1 91 ? 20.303 7.891 -10.535 1.00 71.19 91 ALA A C 1
ATOM 655 O O . ALA A 1 91 ? 21.473 7.502 -10.552 1.00 71.19 91 ALA A O 1
ATOM 656 N N . LEU A 1 92 ? 19.739 8.486 -11.577 1.00 72.88 92 LEU A N 1
ATOM 657 C CA . LEU A 1 92 ? 20.439 8.853 -12.792 1.00 72.88 92 LEU A CA 1
ATOM 658 C C . LEU A 1 92 ? 21.102 10.211 -12.581 1.00 72.88 92 LEU A C 1
ATOM 660 O O . LEU A 1 92 ? 20.474 11.176 -12.152 1.00 72.88 92 LEU A O 1
ATOM 664 N N . LYS A 1 93 ? 22.399 10.291 -12.873 1.00 66.50 93 LYS A N 1
ATOM 665 C CA . LYS A 1 93 ? 23.154 11.533 -12.703 1.00 66.50 93 LYS A CA 1
ATOM 666 C C . LYS A 1 93 ? 22.712 12.562 -13.738 1.00 66.50 93 LYS A C 1
ATOM 668 O O . LYS A 1 93 ? 22.565 12.234 -14.914 1.00 66.50 93 LYS A O 1
ATOM 673 N N . SER A 1 94 ? 22.592 13.815 -13.304 1.00 63.06 94 SER A N 1
ATOM 674 C CA . SER A 1 94 ? 22.514 14.955 -14.217 1.00 63.06 94 SER A CA 1
ATOM 675 C C . SER A 1 94 ? 23.823 15.017 -15.003 1.00 63.06 94 SER A C 1
ATOM 677 O O . SER A 1 94 ? 24.866 15.385 -14.464 1.00 63.06 94 SER A O 1
ATOM 679 N N . ALA A 1 95 ? 23.805 14.543 -16.244 1.00 55.69 95 ALA A N 1
ATOM 680 C CA . ALA A 1 95 ? 24.971 14.548 -17.112 1.00 55.69 95 ALA A CA 1
ATOM 681 C C . ALA A 1 95 ? 24.540 14.801 -18.557 1.00 55.69 95 ALA A C 1
ATOM 683 O O . ALA A 1 95 ? 23.674 14.110 -19.095 1.00 55.69 95 ALA A O 1
ATOM 684 N N . GLN A 1 96 ? 25.182 15.782 -19.191 1.00 52.97 96 GLN A N 1
ATOM 685 C CA . GLN A 1 96 ? 25.187 15.945 -20.640 1.00 52.97 96 GLN A CA 1
ATOM 686 C C . GLN A 1 96 ? 26.611 15.715 -21.165 1.00 52.97 96 GLN A C 1
ATOM 688 O O . GLN A 1 96 ? 27.541 16.298 -20.605 1.00 52.97 96 GLN A O 1
ATOM 693 N N . PRO A 1 97 ? 26.797 14.933 -22.245 1.00 53.47 97 PRO A N 1
ATOM 694 C CA . PRO A 1 97 ? 25.851 13.992 -22.857 1.00 53.47 97 PRO A CA 1
ATOM 695 C C . PRO A 1 97 ? 25.850 12.648 -22.101 1.00 53.47 97 PRO A C 1
ATOM 697 O O . PRO A 1 97 ? 26.902 12.192 -21.667 1.00 53.47 97 PRO A O 1
ATOM 700 N N . ALA A 1 98 ? 24.685 12.016 -21.916 1.00 60.06 98 ALA A N 1
ATOM 701 C CA . ALA A 1 98 ? 24.527 10.799 -21.107 1.00 60.06 98 ALA A CA 1
ATOM 702 C C . ALA A 1 98 ? 25.248 9.578 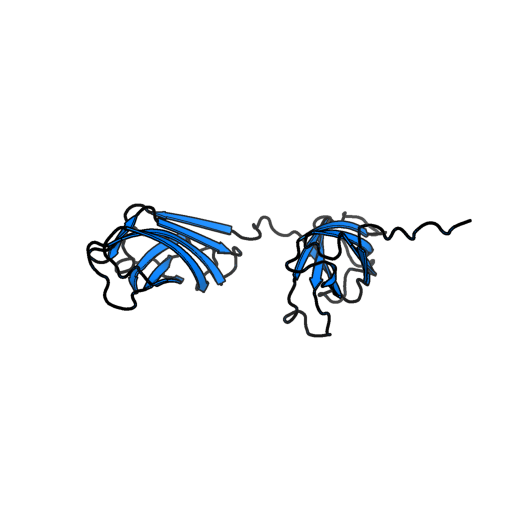-21.739 1.00 60.06 98 ALA A C 1
ATOM 704 O O . ALA A 1 98 ? 24.721 9.027 -22.708 1.00 60.06 98 ALA A O 1
ATOM 705 N N . PRO A 1 99 ? 26.426 9.123 -21.248 1.00 64.25 99 PRO A N 1
ATOM 706 C CA . PRO A 1 99 ? 27.293 8.266 -22.064 1.00 64.25 99 PRO A CA 1
ATOM 707 C C . PRO A 1 99 ? 27.085 6.761 -21.841 1.00 64.25 99 PRO A C 1
ATOM 709 O O . PRO A 1 99 ? 27.256 5.977 -22.765 1.00 64.25 99 PRO A O 1
ATOM 712 N N . ALA A 1 100 ? 26.694 6.331 -20.648 1.00 67.25 100 ALA A N 1
ATOM 713 C CA . ALA A 1 100 ? 26.371 4.945 -20.322 1.00 67.25 100 ALA A CA 1
ATOM 714 C C . ALA A 1 100 ? 25.710 4.931 -18.943 1.00 67.25 100 ALA A C 1
ATOM 716 O O . ALA A 1 100 ? 26.089 5.708 -18.065 1.00 67.25 100 ALA A O 1
ATOM 717 N N . VAL A 1 101 ? 24.732 4.055 -18.742 1.00 72.00 101 VAL A N 1
ATOM 718 C CA . VAL A 1 101 ? 24.080 3.831 -17.454 1.00 72.00 101 VAL A CA 1
ATOM 719 C C . VAL A 1 101 ? 24.442 2.432 -16.993 1.00 72.00 101 VAL A C 1
ATOM 721 O O . VAL A 1 101 ? 24.041 1.445 -17.607 1.00 72.00 101 VAL A O 1
ATOM 724 N N . MET A 1 102 ? 25.191 2.375 -15.898 1.00 75.31 102 MET A N 1
ATOM 725 C CA . MET A 1 102 ? 25.378 1.167 -15.107 1.00 75.31 102 MET A CA 1
ATOM 726 C C . MET A 1 102 ? 24.658 1.367 -13.785 1.00 75.31 102 MET A C 1
ATOM 728 O O . MET A 1 102 ? 24.928 2.332 -13.071 1.00 75.31 102 MET A O 1
ATOM 732 N N . ALA A 1 103 ? 23.719 0.480 -13.494 1.00 74.62 103 ALA A N 1
ATOM 733 C CA . ALA A 1 103 ? 22.852 0.593 -12.337 1.00 74.62 103 ALA A CA 1
ATOM 734 C C . ALA A 1 103 ? 22.675 -0.793 -11.719 1.00 74.62 103 ALA A C 1
ATOM 736 O O . ALA A 1 103 ? 22.530 -1.777 -12.442 1.00 74.62 103 ALA A O 1
ATOM 737 N N . THR A 1 104 ? 22.727 -0.887 -10.397 1.00 75.94 104 THR A N 1
ATOM 738 C CA . THR A 1 104 ? 22.615 -2.159 -9.678 1.00 75.94 104 THR A CA 1
ATOM 739 C C . THR A 1 104 ? 21.700 -1.984 -8.483 1.00 75.94 104 THR A C 1
ATOM 741 O O . THR A 1 104 ? 21.805 -0.981 -7.783 1.00 75.94 104 THR A O 1
ATOM 744 N N . GLY A 1 105 ? 20.850 -2.969 -8.225 1.00 72.69 105 GLY A N 1
ATOM 745 C CA . GLY A 1 105 ? 19.970 -3.002 -7.065 1.00 72.69 105 GLY A CA 1
ATOM 746 C C . GLY A 1 105 ? 19.732 -4.431 -6.598 1.00 72.69 105 GLY A C 1
ATOM 747 O O . GLY A 1 105 ? 20.046 -5.389 -7.304 1.00 72.69 105 GLY A O 1
ATOM 748 N N . GLU A 1 106 ? 19.179 -4.573 -5.401 1.00 75.88 106 GLU A N 1
ATOM 749 C CA . GLU A 1 106 ? 18.699 -5.852 -4.886 1.00 75.88 106 GLU A CA 1
ATOM 750 C C . GLU A 1 106 ? 17.185 -5.927 -5.081 1.00 75.88 106 GLU A C 1
ATOM 752 O O . GLU A 1 106 ? 16.456 -4.990 -4.756 1.00 75.88 106 GLU A O 1
ATOM 757 N N . ALA A 1 107 ? 16.716 -7.030 -5.653 1.00 72.12 107 ALA A N 1
ATOM 758 C CA . ALA A 1 107 ? 15.309 -7.285 -5.890 1.00 72.12 107 ALA A CA 1
ATOM 759 C C . ALA A 1 107 ? 14.749 -8.255 -4.863 1.00 72.12 107 ALA A C 1
ATOM 761 O O . ALA A 1 107 ? 15.367 -9.282 -4.591 1.00 72.12 107 ALA A O 1
ATOM 762 N N . THR A 1 108 ? 13.516 -7.994 -4.435 1.00 72.31 108 THR A N 1
ATOM 763 C CA . THR A 1 108 ? 12.661 -8.982 -3.774 1.00 72.31 108 THR A CA 1
ATOM 764 C C . THR A 1 108 ? 11.429 -9.209 -4.643 1.00 72.31 108 THR A C 1
ATOM 766 O O . THR A 1 108 ? 10.729 -8.258 -4.993 1.00 72.31 108 THR A O 1
ATOM 769 N N . ALA A 1 109 ? 11.163 -10.462 -5.008 1.00 70.44 109 ALA A N 1
ATOM 770 C CA . ALA A 1 109 ? 10.042 -10.849 -5.856 1.00 70.44 109 ALA A CA 1
ATOM 771 C C . ALA A 1 109 ? 9.118 -11.862 -5.164 1.00 70.44 109 ALA A C 1
ATOM 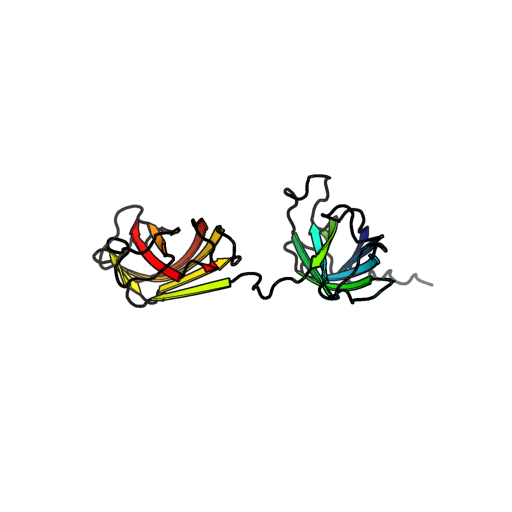773 O O . ALA A 1 109 ? 9.525 -12.643 -4.307 1.00 70.44 109 ALA A O 1
ATOM 774 N N . PHE A 1 110 ? 7.850 -11.902 -5.568 1.00 61.00 110 PHE A N 1
ATOM 775 C CA . PHE A 1 110 ? 6.881 -12.881 -5.065 1.00 61.00 110 PHE A CA 1
ATOM 776 C C . PHE A 1 110 ? 7.166 -14.311 -5.554 1.00 61.00 110 PHE A C 1
ATOM 778 O O . PHE A 1 110 ? 6.745 -15.282 -4.912 1.00 61.00 110 PHE A O 1
ATOM 785 N N . VAL A 1 111 ? 7.910 -14.441 -6.657 1.00 68.31 111 VAL A N 1
ATOM 786 C CA . VAL A 1 111 ? 8.271 -15.701 -7.321 1.00 68.31 111 VAL A CA 1
ATOM 787 C C . VAL A 1 111 ? 9.794 -15.874 -7.392 1.00 68.31 111 VAL A C 1
ATOM 789 O O . VAL A 1 111 ? 10.511 -14.873 -7.380 1.00 68.31 111 VAL A O 1
ATOM 792 N N . PRO A 1 112 ? 10.297 -17.116 -7.496 1.00 78.19 112 PRO A N 1
ATOM 793 C CA . PRO A 1 112 ? 11.724 -17.367 -7.677 1.00 78.19 112 PRO A CA 1
ATOM 794 C C . PRO A 1 112 ? 12.303 -16.761 -8.961 1.00 78.19 112 PRO A C 1
ATOM 796 O O . PRO A 1 112 ? 11.591 -16.644 -9.965 1.00 78.19 112 PRO A O 1
ATOM 799 N N . LEU A 1 113 ? 13.610 -16.477 -8.975 1.00 76.50 113 LEU A N 1
ATOM 800 C CA . LEU A 1 113 ? 14.342 -15.961 -10.144 1.00 76.50 113 LEU A CA 1
ATOM 801 C C . LEU A 1 113 ? 14.099 -16.801 -11.410 1.00 76.50 113 LEU A C 1
ATOM 803 O O . LEU A 1 113 ? 13.892 -16.261 -12.502 1.00 76.50 113 LEU A O 1
ATOM 807 N N . ALA A 1 114 ? 14.065 -18.130 -11.278 1.00 82.94 114 ALA A N 1
ATOM 808 C CA . ALA A 1 114 ? 13.802 -19.048 -12.387 1.00 82.94 114 ALA A CA 1
ATOM 809 C C . ALA A 1 114 ? 12.432 -18.828 -13.056 1.00 82.94 114 ALA A C 1
ATOM 811 O O . ALA A 1 114 ? 12.266 -19.114 -14.243 1.00 82.94 114 ALA A O 1
ATOM 812 N N . SER A 1 115 ? 11.462 -18.269 -12.330 1.00 80.69 115 SER A N 1
ATOM 813 C CA . SER A 1 115 ? 10.115 -18.002 -12.845 1.00 80.69 115 SER A CA 1
ATOM 814 C C . SER A 1 115 ? 10.015 -16.693 -13.635 1.00 80.69 115 SER A C 1
ATOM 816 O O . SER A 1 115 ? 9.043 -16.495 -14.356 1.00 80.69 115 SER A O 1
ATOM 818 N N . ILE A 1 116 ? 10.997 -15.792 -13.527 1.00 78.19 116 ILE A N 1
ATOM 819 C CA . ILE A 1 116 ? 10.948 -14.465 -14.157 1.00 78.19 116 ILE A CA 1
ATOM 820 C C . ILE A 1 116 ? 11.390 -14.562 -15.611 1.00 78.19 116 ILE A C 1
ATOM 822 O O . ILE A 1 116 ? 12.556 -14.810 -15.893 1.00 78.19 116 ILE A O 1
ATOM 826 N N . THR A 1 117 ? 10.486 -14.337 -16.557 1.00 78.25 117 THR A N 1
ATOM 827 C CA . THR A 1 117 ? 10.779 -14.488 -17.989 1.00 78.25 117 THR A CA 1
ATOM 828 C C . THR A 1 117 ? 11.106 -13.178 -18.688 1.00 78.25 117 THR A C 1
ATOM 830 O O . THR A 1 117 ? 11.529 -13.216 -19.840 1.00 78.25 117 THR A O 1
ATOM 833 N N . CYS A 1 118 ? 10.886 -12.031 -18.042 1.00 72.69 118 CYS A N 1
ATOM 834 C CA . CYS A 1 118 ? 11.196 -10.728 -18.618 1.00 72.69 118 CYS A CA 1
ATOM 835 C C . CYS A 1 118 ? 11.223 -9.597 -17.580 1.00 72.69 118 CYS A C 1
ATOM 837 O O . CYS A 1 118 ? 10.708 -9.730 -16.467 1.00 72.69 118 CYS A O 1
ATOM 839 N N . ALA A 1 119 ? 11.806 -8.466 -17.986 1.00 73.81 119 ALA A N 1
ATOM 840 C CA . ALA A 1 119 ? 11.916 -7.249 -17.193 1.00 73.81 119 ALA A CA 1
ATOM 841 C C . ALA A 1 119 ? 11.569 -6.003 -18.030 1.00 73.81 119 ALA A C 1
ATOM 843 O O . ALA A 1 119 ? 11.900 -5.938 -19.214 1.00 73.81 119 ALA A O 1
ATOM 844 N N . SER A 1 120 ? 10.927 -5.022 -17.393 1.00 74.12 120 SER A N 1
ATOM 845 C CA . SER A 1 120 ? 10.610 -3.692 -17.926 1.00 74.12 120 SER A CA 1
ATOM 846 C C . SER A 1 120 ? 11.396 -2.627 -17.167 1.00 74.12 120 SER A C 1
ATOM 848 O O . SER A 1 120 ? 11.450 -2.667 -15.945 1.00 74.12 120 SER A O 1
ATOM 850 N N . LEU A 1 121 ? 12.020 -1.689 -17.867 1.00 73.00 121 LEU A N 1
ATOM 851 C CA . LEU A 1 121 ? 12.685 -0.515 -17.329 1.00 73.00 121 LEU A CA 1
ATOM 852 C C . LEU A 1 121 ? 11.863 0.753 -17.563 1.00 73.00 121 LEU A C 1
ATOM 854 O O . LEU A 1 121 ? 11.494 1.107 -18.686 1.00 73.00 121 LEU A O 1
ATOM 858 N N . ALA A 1 122 ? 11.699 1.513 -16.491 1.00 70.12 122 ALA A N 1
ATOM 859 C CA . ALA A 1 122 ? 11.129 2.846 -16.529 1.00 70.12 122 ALA A CA 1
ATOM 860 C C . ALA A 1 122 ? 12.091 3.845 -15.887 1.00 70.12 122 ALA A C 1
ATOM 862 O O . ALA A 1 122 ? 12.759 3.543 -14.896 1.00 70.12 122 ALA A O 1
ATOM 863 N N . ILE A 1 123 ? 12.132 5.055 -16.441 1.00 72.19 123 ILE A N 1
ATOM 864 C CA . ILE A 1 123 ? 12.711 6.208 -15.756 1.00 72.19 123 ILE A CA 1
ATOM 865 C C . ILE A 1 123 ? 11.572 6.892 -15.015 1.00 72.19 123 ILE A C 1
ATOM 867 O O . ILE A 1 123 ? 10.587 7.295 -15.633 1.00 72.19 123 ILE A O 1
ATOM 871 N N . ARG A 1 124 ? 11.697 7.011 -13.697 1.00 68.62 124 ARG A N 1
ATOM 872 C CA . ARG A 1 124 ? 10.753 7.758 -12.867 1.00 68.62 124 ARG A CA 1
ATOM 873 C C . ARG A 1 124 ? 11.433 9.025 -12.389 1.00 68.62 124 ARG A C 1
ATOM 875 O O . ARG A 1 124 ? 12.553 8.964 -11.896 1.00 68.62 124 ARG A O 1
ATOM 882 N N . ILE A 1 125 ? 10.783 10.169 -12.553 1.00 62.19 125 ILE A N 1
ATOM 883 C CA . ILE A 1 125 ? 11.213 11.390 -11.874 1.00 62.19 125 ILE A CA 1
ATOM 884 C C . ILE A 1 125 ? 10.785 11.221 -10.423 1.00 62.19 125 ILE A C 1
ATOM 886 O O . ILE A 1 125 ? 9.610 10.964 -10.160 1.00 62.19 125 ILE A O 1
ATOM 890 N N . ASP A 1 126 ? 11.729 11.339 -9.497 1.00 53.84 126 ASP A N 1
ATOM 891 C CA . ASP A 1 126 ? 11.426 11.395 -8.074 1.00 53.84 126 ASP A CA 1
ATOM 892 C C . ASP A 1 126 ? 10.845 12.787 -7.761 1.00 53.84 126 ASP A C 1
ATOM 894 O O . ASP A 1 126 ? 11.485 13.657 -7.177 1.00 53.84 126 ASP A O 1
ATOM 898 N N . GLU A 1 127 ? 9.629 13.051 -8.243 1.00 49.84 127 GLU A N 1
ATOM 899 C CA . GLU A 1 127 ? 8.750 14.038 -7.627 1.00 49.84 127 GLU A CA 1
ATOM 900 C C . GLU A 1 127 ? 7.894 13.307 -6.597 1.00 49.84 127 GLU A C 1
ATOM 902 O O . GLU A 1 127 ? 6.746 12.954 -6.866 1.00 49.84 127 GLU A O 1
ATOM 907 N N . SER A 1 128 ? 8.444 13.063 -5.405 1.00 44.88 128 SER A N 1
ATOM 908 C CA . SER A 1 128 ? 7.617 12.952 -4.202 1.00 44.88 128 SER A CA 1
ATOM 909 C C . SER A 1 128 ? 8.413 12.888 -2.904 1.00 44.88 128 SER A C 1
ATOM 911 O O . SER A 1 128 ? 8.875 11.835 -2.485 1.00 44.88 128 SER A O 1
ATOM 913 N N . ASP A 1 129 ? 8.324 13.985 -2.156 1.00 49.28 129 ASP A N 1
ATOM 914 C CA . ASP A 1 129 ? 8.174 13.994 -0.691 1.00 49.28 129 ASP A CA 1
ATOM 915 C C . ASP A 1 129 ? 6.854 13.318 -0.224 1.00 49.28 129 ASP A C 1
ATOM 917 O O . ASP A 1 129 ? 6.313 13.631 0.838 1.00 49.28 129 ASP A O 1
ATOM 921 N N . LYS A 1 130 ? 6.263 12.408 -1.013 1.00 52.28 130 LYS A N 1
ATOM 922 C CA . LYS A 1 130 ? 5.077 11.646 -0.614 1.00 52.28 130 LYS A CA 1
ATOM 923 C C . LYS A 1 130 ? 5.501 10.224 -0.273 1.00 52.28 130 LYS A C 1
ATOM 925 O O . LYS A 1 130 ? 6.051 9.537 -1.133 1.00 52.28 130 LYS A O 1
ATOM 930 N N . PRO A 1 131 ? 5.235 9.766 0.958 1.00 52.91 131 PRO A N 1
ATOM 931 C CA . PRO A 1 131 ? 5.459 8.381 1.333 1.00 52.91 131 PRO A CA 1
ATOM 932 C C . PRO A 1 131 ? 4.758 7.447 0.330 1.00 52.91 131 PRO A C 1
ATOM 934 O O . PRO A 1 131 ? 3.608 7.732 -0.026 1.00 52.91 131 PRO A O 1
ATOM 937 N N . PRO A 1 132 ? 5.391 6.333 -0.098 1.00 65.50 132 PRO A N 1
ATOM 938 C CA . PRO A 1 132 ? 4.787 5.368 -1.030 1.00 65.50 132 PRO A CA 1
ATOM 939 C C . PRO A 1 132 ? 3.454 4.813 -0.508 1.00 65.50 132 PRO A C 1
ATOM 941 O O . PRO A 1 132 ? 2.606 4.364 -1.269 1.00 65.50 132 PRO A O 1
ATOM 944 N N . PHE A 1 133 ? 3.254 4.887 0.803 1.00 66.12 133 PHE A N 1
ATOM 945 C CA . PHE A 1 133 ? 1.999 4.681 1.494 1.00 66.12 133 PHE A CA 1
ATOM 946 C C . PHE A 1 133 ? 2.040 5.498 2.786 1.00 66.12 133 PHE A C 1
ATOM 948 O O . PHE A 1 133 ? 3.099 5.664 3.395 1.00 66.12 133 PHE A O 1
ATOM 955 N N . ILE A 1 134 ? 0.894 5.999 3.228 1.00 73.81 134 ILE A N 1
ATOM 956 C CA . ILE A 1 134 ? 0.735 6.539 4.577 1.00 73.81 134 ILE A CA 1
ATOM 957 C C . ILE A 1 134 ? -0.008 5.524 5.431 1.00 73.81 134 ILE A C 1
ATOM 959 O O . ILE A 1 134 ? -0.917 4.840 4.962 1.00 73.81 134 ILE A O 1
ATOM 963 N N . VAL A 1 135 ? 0.395 5.442 6.696 1.00 79.25 135 VAL A N 1
ATOM 964 C CA . VAL A 1 135 ? -0.324 4.697 7.725 1.00 79.25 135 VAL A CA 1
ATOM 965 C C . VAL A 1 135 ? -0.961 5.716 8.653 1.00 79.25 135 VAL A C 1
ATOM 967 O O . VAL A 1 135 ? -0.258 6.514 9.271 1.00 79.25 135 VAL A O 1
ATOM 970 N N . LYS A 1 136 ? -2.289 5.707 8.740 1.00 80.25 136 LYS A N 1
ATOM 971 C CA . LYS A 1 136 ? -3.028 6.491 9.730 1.00 80.25 136 LYS A CA 1
ATOM 972 C C . LYS A 1 136 ? -3.551 5.564 10.809 1.00 80.25 136 LYS A C 1
ATOM 974 O O . LYS A 1 136 ? -4.342 4.673 10.512 1.00 80.25 136 LYS A O 1
ATOM 979 N N . THR A 1 137 ? -3.104 5.785 12.038 1.00 79.88 137 THR A N 1
ATOM 980 C CA . THR A 1 137 ? -3.483 4.989 13.205 1.00 79.88 137 THR A CA 1
ATOM 981 C C . THR A 1 137 ? -4.501 5.747 14.041 1.00 79.88 137 THR A C 1
ATOM 983 O O . THR A 1 137 ? -4.260 6.884 14.441 1.00 79.88 137 THR A O 1
ATOM 986 N N . PHE A 1 138 ? -5.622 5.095 14.322 1.00 85.75 138 PHE A N 1
ATOM 987 C CA . PHE A 1 138 ? -6.698 5.594 15.163 1.00 85.75 138 PHE A CA 1
ATOM 988 C C . PHE A 1 138 ? -6.841 4.652 16.345 1.00 85.75 138 PHE A C 1
ATOM 990 O O . PHE A 1 138 ? -7.202 3.489 16.167 1.00 85.75 138 PHE A O 1
ATOM 997 N N . THR A 1 139 ? -6.523 5.146 17.536 1.00 83.50 139 THR A N 1
ATOM 998 C CA . THR A 1 139 ? -6.574 4.356 18.764 1.00 83.50 139 THR A CA 1
ATOM 999 C C . THR A 1 139 ? -7.627 4.932 19.685 1.00 83.50 139 THR A C 1
ATOM 1001 O O . THR A 1 139 ? -7.575 6.112 20.025 1.00 83.50 139 THR A O 1
ATOM 1004 N N . GLU A 1 140 ? -8.539 4.084 20.135 1.00 83.00 140 GLU A N 1
ATOM 1005 C CA . GLU A 1 140 ? -9.566 4.451 21.100 1.00 83.00 140 GLU A CA 1
ATOM 1006 C C . GLU A 1 140 ? -9.673 3.392 22.194 1.00 83.00 140 GLU A C 1
ATOM 1008 O O . GLU A 1 140 ? -9.570 2.184 21.947 1.00 83.00 140 GLU A O 1
ATOM 1013 N N . LYS A 1 141 ? -9.877 3.874 23.419 1.00 82.31 141 LYS A N 1
ATOM 1014 C CA . LYS A 1 141 ? -10.040 3.049 24.613 1.00 82.31 141 LYS A CA 1
ATOM 1015 C C . LYS A 1 141 ? -11.504 3.055 25.017 1.00 82.31 141 LYS A C 1
ATOM 1017 O O . LYS A 1 141 ? -12.094 4.125 25.110 1.00 82.31 141 LYS A O 1
ATOM 1022 N N . ASP A 1 142 ? -12.040 1.867 25.270 1.00 80.06 142 ASP A N 1
ATOM 1023 C CA . ASP A 1 142 ? -13.375 1.655 25.829 1.00 80.06 142 ASP A CA 1
ATOM 1024 C C . ASP A 1 142 ? -14.503 2.357 25.053 1.00 80.06 142 ASP A C 1
ATOM 1026 O O . ASP A 1 142 ? -15.222 3.206 25.580 1.00 80.06 142 ASP A O 1
ATOM 1030 N N . ILE A 1 143 ? -14.691 1.976 23.786 1.00 81.38 143 ILE A N 1
ATOM 1031 C CA . ILE A 1 143 ? -15.802 2.479 22.970 1.00 81.38 143 ILE A CA 1
ATOM 1032 C C . ILE A 1 143 ? -17.020 1.587 23.144 1.00 81.38 143 ILE A C 1
ATOM 1034 O O . ILE A 1 143 ? -16.995 0.409 22.788 1.00 81.38 143 ILE A O 1
ATOM 1038 N N . GLN A 1 144 ? -18.134 2.165 23.574 1.00 80.94 144 GLN A N 1
ATOM 1039 C CA . GLN A 1 144 ? -19.424 1.496 23.479 1.00 80.94 144 GLN A CA 1
ATOM 1040 C C . GLN A 1 144 ? -19.979 1.624 22.053 1.00 80.94 144 GLN A C 1
ATOM 1042 O O . GLN A 1 144 ? -20.420 2.697 21.645 1.00 80.94 144 GLN A O 1
ATOM 1047 N N . ILE A 1 145 ? -19.958 0.529 21.289 1.00 79.94 145 ILE A N 1
ATOM 1048 C CA . ILE A 1 145 ? -20.413 0.515 19.884 1.00 79.94 145 ILE A CA 1
ATOM 1049 C C . ILE A 1 145 ? -21.873 0.069 19.730 1.00 79.94 145 ILE A C 1
ATOM 1051 O O . ILE A 1 145 ? -22.484 0.299 18.689 1.00 79.94 145 ILE A O 1
ATOM 1055 N N . ALA A 1 146 ? -22.443 -0.560 20.761 1.00 77.12 146 ALA A N 1
ATOM 1056 C CA . ALA A 1 146 ? -23.863 -0.885 20.869 1.00 77.12 146 ALA A CA 1
ATOM 1057 C C . ALA A 1 146 ? -24.261 -1.105 22.341 1.00 77.12 146 ALA A C 1
ATOM 1059 O O . ALA A 1 146 ? -23.414 -1.104 23.239 1.00 77.12 146 ALA A O 1
ATOM 1060 N N . ARG A 1 147 ? -25.562 -1.308 22.606 1.00 72.25 147 ARG A N 1
ATOM 1061 C CA . ARG A 1 147 ? -26.020 -1.749 23.935 1.00 72.25 147 ARG A CA 1
ATOM 1062 C C . ARG A 1 147 ? -25.313 -3.064 24.280 1.00 72.25 147 ARG A C 1
ATOM 1064 O O . ARG A 1 147 ? -25.358 -3.998 23.486 1.00 72.25 147 ARG A O 1
ATOM 1071 N N . ASP A 1 148 ? -24.630 -3.084 25.424 1.00 73.69 148 ASP A N 1
ATOM 1072 C CA . ASP A 1 148 ? -23.923 -4.250 25.977 1.00 73.69 148 ASP A CA 1
ATOM 1073 C C . ASP A 1 148 ? -22.696 -4.754 25.189 1.00 73.69 148 ASP A C 1
ATOM 1075 O O . ASP A 1 148 ? -22.213 -5.864 25.442 1.00 73.69 148 ASP A O 1
ATOM 1079 N N . ILE A 1 149 ? -22.169 -3.943 24.258 1.00 78.31 149 ILE A N 1
ATOM 1080 C CA . ILE A 1 149 ? -20.961 -4.257 23.483 1.00 78.31 149 ILE A CA 1
ATOM 1081 C C . ILE A 1 149 ? -19.982 -3.095 23.560 1.00 78.31 149 ILE A C 1
ATOM 1083 O O . ILE A 1 149 ? -20.240 -1.997 23.053 1.00 78.31 149 ILE A O 1
ATOM 1087 N N . THR A 1 150 ? -18.829 -3.389 24.143 1.00 84.31 150 THR A N 1
ATOM 1088 C CA . THR A 1 150 ? -17.723 -2.454 24.297 1.00 84.31 150 THR A CA 1
ATOM 1089 C C . THR A 1 150 ? -16.514 -2.990 23.557 1.00 84.31 150 THR A C 1
ATOM 1091 O O . THR A 1 150 ? -16.194 -4.174 23.634 1.00 84.31 150 THR A O 1
ATOM 1094 N N . VAL A 1 151 ? -15.821 -2.115 22.843 1.00 83.25 151 VAL A N 1
ATOM 1095 C CA . VAL A 1 151 ? -14.521 -2.416 22.265 1.00 83.25 151 VAL A CA 1
ATOM 1096 C C . VAL A 1 151 ? -13.448 -1.764 23.119 1.00 83.25 151 VAL A C 1
ATOM 1098 O O . VAL A 1 151 ? -13.421 -0.546 23.283 1.00 83.25 151 VAL A O 1
ATOM 1101 N N . GLN A 1 152 ? -12.556 -2.585 23.650 1.00 85.00 152 GLN A N 1
ATOM 1102 C CA . GLN A 1 152 ? -11.426 -2.174 24.469 1.00 85.00 152 GLN A CA 1
ATOM 1103 C C . GLN A 1 152 ? -10.140 -2.223 23.645 1.00 85.00 152 GLN A C 1
ATOM 1105 O O . GLN A 1 152 ? -9.995 -3.066 22.754 1.00 85.00 152 GLN A O 1
ATOM 1110 N N . ASP A 1 153 ? -9.217 -1.307 23.946 1.00 82.25 153 ASP A N 1
ATOM 1111 C CA . ASP A 1 153 ? -7.901 -1.198 23.300 1.00 82.25 153 ASP A CA 1
ATOM 1112 C C . ASP A 1 153 ? -7.963 -1.304 21.769 1.00 82.25 153 ASP A C 1
ATOM 1114 O O . ASP A 1 153 ? -7.210 -2.041 21.124 1.00 82.25 153 ASP A O 1
ATOM 1118 N N . SER A 1 154 ? -8.912 -0.577 21.182 1.00 80.94 154 SER A N 1
ATOM 1119 C CA . SER A 1 154 ? -9.151 -0.606 19.749 1.00 80.94 154 SER A CA 1
ATOM 1120 C C . SER A 1 154 ? -8.105 0.219 19.011 1.00 80.94 154 SER A C 1
ATOM 1122 O O . SER A 1 154 ? -7.754 1.330 19.403 1.00 80.94 154 SER A O 1
ATOM 1124 N N . THR A 1 155 ? -7.583 -0.337 17.929 1.00 77.12 155 THR A N 1
ATOM 1125 C CA . THR A 1 155 ? -6.671 0.321 17.002 1.00 77.12 155 THR A CA 1
ATOM 1126 C C . THR A 1 155 ? -7.123 0.007 15.586 1.00 77.12 155 THR A C 1
ATOM 1128 O O . THR A 1 155 ? -7.155 -1.158 15.186 1.00 77.12 155 THR A O 1
ATOM 1131 N N . VAL A 1 156 ? -7.449 1.038 14.813 1.00 81.25 156 VAL A N 1
ATOM 1132 C CA . VAL A 1 156 ? -7.695 0.945 13.373 1.00 81.25 156 VAL A CA 1
ATOM 1133 C C . VAL A 1 156 ? -6.526 1.592 12.643 1.00 81.25 156 VAL A C 1
ATOM 1135 O O . VAL A 1 156 ? -6.217 2.753 12.891 1.00 81.25 156 VAL A O 1
ATOM 1138 N N . ASN A 1 157 ? -5.887 0.870 11.724 1.00 73.62 157 ASN A N 1
ATOM 1139 C CA . ASN A 1 157 ? -4.892 1.447 10.824 1.00 73.62 157 ASN A CA 1
ATOM 1140 C C . ASN A 1 157 ? -5.437 1.495 9.406 1.00 73.62 157 ASN A C 1
ATOM 1142 O O . ASN A 1 157 ? -5.848 0.464 8.876 1.00 73.62 157 ASN A O 1
ATOM 1146 N N . LEU A 1 158 ? -5.375 2.664 8.781 1.00 76.50 158 LEU A N 1
ATOM 1147 C CA . LEU A 1 158 ? -5.627 2.837 7.356 1.00 76.50 158 LEU A CA 1
ATOM 1148 C C . LEU A 1 158 ? -4.288 2.915 6.627 1.00 76.50 158 LEU A C 1
ATOM 1150 O O . LEU A 1 158 ? -3.421 3.689 7.033 1.00 76.50 158 LEU A O 1
ATOM 1154 N N . ILE A 1 159 ? -4.111 2.109 5.585 1.00 76.44 159 ILE A N 1
ATOM 1155 C CA . ILE A 1 159 ? -2.835 1.929 4.890 1.00 76.44 159 ILE A CA 1
ATOM 1156 C C . ILE A 1 159 ? -3.073 2.017 3.389 1.00 76.44 159 ILE A C 1
ATOM 1158 O O . ILE A 1 159 ? -3.845 1.243 2.827 1.00 76.44 159 ILE A O 1
ATOM 1162 N N . GLY A 1 160 ? -2.385 2.937 2.726 1.00 73.56 160 GLY A N 1
ATOM 1163 C CA . GLY A 1 160 ? -2.470 3.068 1.278 1.00 73.56 160 GLY A CA 1
ATOM 1164 C C . GLY A 1 160 ? -1.782 4.318 0.763 1.00 73.56 160 GLY A C 1
ATOM 1165 O O . GLY A 1 160 ? -1.183 5.082 1.522 1.00 73.56 160 GLY A O 1
ATOM 1166 N N . GLU A 1 161 ? -1.871 4.528 -0.543 1.00 79.44 161 GLU A N 1
ATOM 1167 C CA . GLU A 1 161 ? -1.331 5.724 -1.181 1.00 79.44 161 GLU A CA 1
ATOM 1168 C C . GLU A 1 161 ? -2.086 6.982 -0.700 1.00 79.44 161 GLU A C 1
ATOM 1170 O O . GLU A 1 161 ? -3.320 6.958 -0.625 1.00 79.44 161 GLU A O 1
ATOM 1175 N N . PRO A 1 162 ? -1.395 8.103 -0.402 1.00 79.81 162 PRO A N 1
ATOM 1176 C CA . PRO A 1 162 ? -2.023 9.302 0.167 1.00 79.81 162 PRO A CA 1
ATOM 1177 C C . PRO A 1 162 ? -3.185 9.859 -0.659 1.00 79.81 162 PRO A C 1
ATOM 1179 O O . PRO A 1 162 ? -4.181 10.327 -0.103 1.00 79.81 162 PRO A O 1
ATOM 1182 N N . ASP A 1 163 ? -3.040 9.805 -1.982 1.00 82.19 163 ASP A N 1
ATOM 1183 C CA . ASP A 1 163 ? -3.991 10.358 -2.943 1.00 82.19 163 ASP A CA 1
ATOM 1184 C C . ASP A 1 163 ? -5.014 9.310 -3.432 1.00 82.19 163 ASP A C 1
ATOM 1186 O O . ASP A 1 163 ? -5.933 9.645 -4.183 1.00 82.19 163 ASP A O 1
ATOM 1190 N N . SER A 1 164 ? -4.909 8.053 -2.974 1.00 76.38 164 SER A N 1
ATOM 1191 C CA . SER A 1 164 ? -5.837 6.988 -3.353 1.00 76.38 164 SER A CA 1
ATOM 1192 C C . SER A 1 164 ? -7.122 7.029 -2.530 1.00 76.38 164 SER A C 1
ATOM 1194 O O . SER A 1 164 ? -7.118 7.200 -1.310 1.00 76.38 164 SER A O 1
ATOM 1196 N N . LYS A 1 165 ? -8.239 6.808 -3.225 1.00 80.44 165 LYS A N 1
ATOM 1197 C CA . LYS A 1 165 ? -9.576 6.588 -2.652 1.00 80.44 165 LYS A CA 1
ATOM 1198 C C . LYS A 1 165 ? -9.833 5.128 -2.267 1.00 80.44 165 LYS A C 1
ATOM 1200 O O . LYS A 1 165 ? -10.855 4.831 -1.655 1.00 80.44 165 LYS A O 1
ATOM 1205 N N . SER A 1 166 ? -8.923 4.234 -2.652 1.00 79.19 166 SER A N 1
ATOM 1206 C CA . SER A 1 166 ? -8.960 2.811 -2.320 1.00 79.19 166 SER A CA 1
ATOM 1207 C C . SER A 1 166 ? -7.733 2.454 -1.492 1.00 79.19 166 SER A C 1
ATOM 1209 O O . SER A 1 166 ? -6.601 2.650 -1.937 1.00 79.19 166 SER A O 1
ATOM 1211 N N . PHE A 1 167 ? -7.948 1.973 -0.275 1.00 81.00 167 PHE A N 1
ATOM 1212 C CA . PHE A 1 167 ? -6.880 1.679 0.678 1.00 81.00 167 PHE A CA 1
ATOM 1213 C C . PHE A 1 167 ? -7.287 0.539 1.609 1.00 81.00 167 PHE A C 1
ATOM 1215 O O . PHE A 1 167 ? -8.467 0.215 1.733 1.00 81.00 167 PHE A O 1
ATOM 1222 N N . GLY A 1 168 ? -6.309 -0.076 2.267 1.00 75.31 168 GLY A N 1
ATOM 1223 C CA . GLY A 1 168 ? -6.555 -1.122 3.249 1.00 75.31 168 GLY A CA 1
ATOM 1224 C C . GLY A 1 168 ? -6.892 -0.534 4.615 1.00 75.31 168 GLY A C 1
ATOM 1225 O O . GLY A 1 168 ? -6.360 0.502 5.014 1.00 75.31 168 GLY A O 1
ATOM 1226 N N . ALA A 1 169 ? -7.745 -1.222 5.361 1.00 76.81 169 ALA A N 1
ATOM 1227 C CA . ALA A 1 169 ? -7.965 -1.001 6.778 1.00 76.81 169 ALA A CA 1
ATOM 1228 C C . ALA A 1 169 ? -7.609 -2.274 7.547 1.00 76.81 169 ALA A C 1
ATOM 1230 O O . ALA A 1 169 ? -8.012 -3.373 7.180 1.00 76.81 169 ALA A O 1
ATOM 1231 N N . SER A 1 170 ? -6.878 -2.128 8.645 1.00 71.75 170 SER A N 1
ATOM 1232 C CA . SER A 1 170 ? -6.690 -3.186 9.635 1.00 71.75 170 SER A CA 1
ATOM 1233 C C . SER A 1 170 ? -7.274 -2.739 10.961 1.00 71.75 170 SER A C 1
ATOM 1235 O O . SER A 1 170 ? -7.215 -1.564 11.310 1.00 71.75 170 SER A O 1
ATOM 1237 N N . TYR A 1 171 ? -7.848 -3.677 11.694 1.00 79.56 171 TYR A N 1
ATOM 1238 C CA . TYR A 1 171 ? -8.375 -3.462 13.028 1.00 79.56 171 TYR A CA 1
ATOM 1239 C C . TYR A 1 171 ? -7.749 -4.461 13.985 1.00 79.56 171 TYR A C 1
ATOM 1241 O O . TYR A 1 171 ? -7.590 -5.639 13.660 1.00 79.56 171 TYR A O 1
ATOM 1249 N N . ARG A 1 172 ? -7.443 -3.984 15.185 1.00 77.44 172 ARG A N 1
ATOM 1250 C CA . ARG A 1 172 ? -7.057 -4.789 16.333 1.00 77.44 172 ARG A CA 1
ATOM 1251 C C . ARG A 1 172 ? -7.778 -4.251 17.558 1.00 77.44 172 ARG A C 1
ATOM 1253 O O . ARG A 1 172 ? -7.693 -3.062 17.820 1.00 77.44 172 ARG A O 1
ATOM 1260 N N . GLY A 1 173 ? -8.439 -5.107 18.320 1.00 79.62 173 GLY A N 1
ATOM 1261 C CA . GLY A 1 173 ? -9.068 -4.700 19.574 1.00 79.62 173 GLY A CA 1
ATOM 1262 C C . GLY A 1 173 ? -9.770 -5.855 20.265 1.00 79.62 173 GLY A C 1
ATOM 1263 O O . GLY A 1 173 ? -9.988 -6.912 19.665 1.00 79.62 173 GLY A O 1
ATOM 1264 N N . THR A 1 174 ? -10.112 -5.657 21.531 1.00 78.56 174 THR A N 1
ATOM 1265 C CA . THR A 1 174 ? -10.815 -6.647 22.346 1.00 78.56 174 THR A CA 1
ATOM 1266 C C . THR A 1 174 ? -12.295 -6.310 22.371 1.00 78.56 174 THR A C 1
ATOM 1268 O O . THR A 1 174 ? -12.700 -5.260 22.854 1.00 78.56 174 THR A O 1
ATOM 1271 N N . PHE A 1 175 ? -13.119 -7.205 21.843 1.00 81.44 175 PHE A N 1
ATOM 1272 C CA . PHE A 1 175 ? -14.563 -7.118 21.991 1.00 81.44 175 PHE A CA 1
ATOM 1273 C C . PHE A 1 175 ? -14.964 -7.668 23.344 1.00 81.44 175 PHE A C 1
ATOM 1275 O O . PHE A 1 175 ? -14.730 -8.844 23.590 1.00 81.44 175 PHE A O 1
ATOM 1282 N N . SER A 1 176 ? -15.605 -6.851 24.165 1.00 82.19 176 SER A N 1
ATOM 1283 C CA . SER A 1 176 ? -16.277 -7.285 25.379 1.00 82.19 176 SER A CA 1
ATOM 1284 C C . SER A 1 176 ? -17.779 -7.232 25.146 1.00 82.19 176 SER A C 1
ATOM 1286 O O . SER A 1 176 ? -18.340 -6.170 24.858 1.00 82.19 176 SER A O 1
ATOM 1288 N N . SER A 1 177 ? -18.437 -8.388 25.223 1.00 79.12 177 SER A N 1
ATOM 1289 C CA . SER A 1 177 ? -19.893 -8.463 25.127 1.00 79.12 177 SER A CA 1
ATOM 1290 C C . SER A 1 177 ? -20.503 -9.065 26.385 1.00 79.12 177 SER A C 1
ATOM 1292 O O . SER A 1 177 ? -20.153 -10.173 26.801 1.00 79.12 177 SER A O 1
ATOM 1294 N N . LEU A 1 178 ? -21.461 -8.344 26.972 1.00 73.19 178 LEU A N 1
ATOM 1295 C CA . LEU A 1 178 ? -22.236 -8.808 28.127 1.00 73.19 178 LEU A CA 1
ATOM 1296 C C . LEU A 1 178 ? -23.429 -9.694 27.712 1.00 73.19 178 LEU A C 1
ATOM 1298 O O . LEU A 1 178 ? -24.081 -10.313 28.564 1.00 73.19 178 LEU A O 1
ATOM 1302 N N . MET A 1 179 ? -23.694 -9.827 26.409 1.00 68.50 179 MET A N 1
ATOM 1303 C CA . MET A 1 179 ? -24.807 -10.595 25.843 1.00 68.50 179 MET A CA 1
ATOM 1304 C C . MET A 1 179 ? -24.353 -11.471 24.669 1.00 68.50 179 MET A C 1
ATOM 1306 O O . MET A 1 179 ? -23.288 -11.275 24.102 1.00 68.50 179 MET A O 1
ATOM 1310 N N . GLU A 1 180 ? -25.158 -12.464 24.295 1.00 64.69 180 GLU A N 1
ATOM 1311 C CA . GLU A 1 180 ? -24.947 -13.167 23.026 1.00 64.69 180 GLU A CA 1
ATOM 1312 C C . GLU A 1 180 ? -25.507 -12.323 21.881 1.00 64.69 180 GLU A C 1
ATOM 1314 O O . GLU A 1 180 ? -26.707 -12.033 21.826 1.00 64.69 180 GLU A O 1
ATOM 1319 N N . LEU A 1 181 ? -24.631 -11.947 20.955 1.00 62.44 181 LEU A N 1
ATOM 1320 C CA . LEU A 1 181 ? -25.001 -11.297 19.706 1.00 62.44 181 LEU A CA 1
ATOM 1321 C C . LEU A 1 181 ? -25.753 -12.303 18.820 1.00 62.44 181 LEU A C 1
ATOM 1323 O O . LEU A 1 181 ? -25.187 -13.292 18.350 1.00 62.44 181 LEU A O 1
ATOM 1327 N N . ARG A 1 182 ? -27.048 -12.054 18.589 1.00 57.03 182 ARG A N 1
ATOM 1328 C CA . ARG A 1 182 ? -27.888 -12.853 17.682 1.00 57.03 182 ARG A CA 1
ATOM 1329 C C . ARG A 1 182 ? -27.921 -12.208 16.295 1.00 57.03 182 ARG A C 1
ATOM 1331 O O . ARG A 1 182 ? -28.399 -11.088 16.163 1.00 57.03 182 ARG A O 1
ATOM 1338 N N . GLY A 1 183 ? -27.477 -12.938 15.271 1.00 59.81 183 GLY A N 1
ATOM 1339 C CA . GLY A 1 183 ? -27.509 -12.502 13.866 1.00 59.81 183 GLY A CA 1
ATOM 1340 C C . GLY A 1 183 ? -26.128 -12.439 13.206 1.00 59.81 183 GLY A C 1
ATOM 1341 O O . GLY A 1 183 ? -25.126 -12.853 13.788 1.00 59.81 183 GLY A O 1
ATOM 1342 N N . GLU A 1 184 ? -26.084 -11.945 11.969 1.00 65.06 184 GLU A N 1
ATOM 1343 C CA . GLU A 1 184 ? -24.858 -11.671 11.202 1.00 65.06 184 GLU A CA 1
ATOM 1344 C C . GLU A 1 184 ? -24.449 -10.204 11.374 1.00 65.06 184 GLU A C 1
ATOM 1346 O O . GLU A 1 184 ? -24.442 -9.426 10.427 1.00 65.06 184 GLU A O 1
ATOM 1351 N N . THR A 1 185 ? -24.178 -9.787 12.610 1.00 76.75 185 THR A N 1
ATOM 1352 C CA . THR A 1 185 ? -23.752 -8.408 12.869 1.00 76.75 185 THR A CA 1
ATOM 1353 C C . THR A 1 185 ? -22.294 -8.233 12.460 1.00 76.75 185 THR A C 1
ATOM 1355 O O . THR A 1 185 ? -21.433 -9.018 12.861 1.00 76.75 185 THR A O 1
ATOM 1358 N N . THR A 1 186 ? -21.999 -7.194 11.686 1.00 83.38 186 THR A N 1
ATOM 1359 C CA . THR A 1 186 ? -20.648 -6.888 11.208 1.00 83.38 186 THR A CA 1
ATOM 1360 C C . THR A 1 186 ? -20.072 -5.667 11.911 1.00 83.38 186 THR A C 1
ATOM 1362 O O . THR A 1 186 ? -20.737 -4.647 12.074 1.00 83.38 186 THR A O 1
ATOM 1365 N N . LEU A 1 187 ? -18.811 -5.764 12.336 1.00 84.00 187 LEU A N 1
ATOM 1366 C CA . LEU A 1 187 ? -18.025 -4.614 12.753 1.00 84.00 187 LEU A CA 1
ATOM 1367 C C . LEU A 1 187 ? -17.704 -3.771 11.525 1.00 84.00 187 LEU A C 1
ATOM 1369 O O . LEU A 1 187 ? -17.095 -4.249 10.561 1.00 84.00 187 LEU A O 1
ATOM 1373 N N . VAL A 1 188 ? -18.053 -2.496 11.605 1.00 88.12 188 VAL A N 1
ATOM 1374 C CA . VAL A 1 188 ? -17.762 -1.511 10.574 1.00 88.12 188 VAL A CA 1
ATOM 1375 C C . VAL A 1 188 ? -16.964 -0.350 11.155 1.00 88.12 188 VAL A C 1
ATOM 1377 O O . VAL A 1 188 ? -17.185 0.084 12.285 1.00 88.12 188 VAL A O 1
ATOM 1380 N N . ALA A 1 189 ? -16.017 0.156 10.372 1.00 88.62 189 ALA A N 1
ATOM 1381 C CA . ALA A 1 189 ? -15.299 1.390 10.650 1.00 88.62 189 ALA A CA 1
ATOM 1382 C C . ALA A 1 189 ? -15.807 2.482 9.701 1.00 88.62 189 ALA A C 1
ATOM 1384 O O . ALA A 1 189 ? -15.604 2.418 8.488 1.00 88.62 189 ALA A O 1
ATOM 1385 N N . HIS A 1 190 ? -16.482 3.482 10.259 1.00 89.94 190 HIS A N 1
ATOM 1386 C CA . HIS A 1 190 ? -16.973 4.653 9.542 1.00 89.94 190 HIS A CA 1
ATOM 1387 C C . HIS A 1 190 ? -15.881 5.715 9.467 1.00 89.94 190 HIS A C 1
ATOM 1389 O O . HIS A 1 190 ? -15.313 6.093 10.489 1.00 89.94 190 HIS A O 1
ATOM 1395 N N . LEU A 1 191 ? -15.601 6.206 8.266 1.00 90.12 191 LEU A N 1
ATOM 1396 C CA . LEU A 1 191 ? -14.519 7.144 7.986 1.00 90.12 191 LEU A CA 1
ATOM 1397 C C . LEU A 1 191 ? -15.074 8.554 7.801 1.00 90.12 191 LEU A C 1
ATOM 1399 O O . LEU A 1 191 ? -16.084 8.734 7.115 1.00 90.12 191 LEU A O 1
ATOM 1403 N N . TYR A 1 192 ? -14.386 9.554 8.353 1.00 85.75 192 TYR A N 1
ATOM 1404 C CA . TYR A 1 192 ? -14.793 10.959 8.276 1.00 85.75 192 TYR A CA 1
ATOM 1405 C C . TYR A 1 192 ? -13.609 11.878 7.963 1.00 85.75 192 TYR A C 1
ATOM 1407 O O . TYR A 1 192 ? -12.472 11.606 8.350 1.00 85.75 192 TYR A O 1
ATOM 1415 N N . MET A 1 193 ? -13.889 13.005 7.303 1.00 80.25 193 MET A N 1
ATOM 1416 C CA . MET A 1 193 ? -12.883 14.056 7.058 1.00 80.25 193 MET A CA 1
ATOM 1417 C C . MET A 1 193 ? -12.582 14.915 8.281 1.00 80.25 193 MET A C 1
ATOM 1419 O O . MET A 1 193 ? -11.595 15.631 8.280 1.00 80.25 193 MET A O 1
ATOM 1423 N N . LYS A 1 194 ? -13.461 14.909 9.286 1.00 81.88 194 LYS A N 1
ATOM 1424 C CA . LYS A 1 194 ? -13.293 15.642 10.542 1.00 81.88 194 LYS A CA 1
ATOM 1425 C C . LYS A 1 194 ? -13.860 14.813 11.678 1.00 81.88 194 LYS A C 1
ATOM 1427 O O . LYS A 1 194 ? -14.884 14.156 11.500 1.00 81.88 194 LYS A O 1
ATOM 1432 N N . CYS A 1 195 ? -13.223 14.872 12.839 1.00 74.12 195 CYS A N 1
ATOM 1433 C CA . CYS A 1 195 ? -13.797 14.309 14.050 1.00 74.12 195 CYS A CA 1
ATOM 1434 C C . CYS A 1 195 ? -14.788 15.290 14.689 1.00 74.12 195 CYS A C 1
ATOM 1436 O O . CYS A 1 195 ? -14.530 16.488 14.794 1.00 74.12 195 CYS A O 1
ATOM 1438 N N . ASP A 1 196 ? -15.887 14.744 15.195 1.00 75.12 196 ASP A N 1
ATOM 1439 C CA . ASP A 1 196 ? -16.608 15.305 16.334 1.00 75.12 196 ASP A CA 1
ATOM 1440 C C . ASP A 1 196 ? -16.687 14.226 17.428 1.00 75.12 196 ASP A C 1
ATOM 1442 O O . ASP A 1 196 ? -16.454 13.043 17.161 1.00 75.12 196 ASP A O 1
ATOM 1446 N N . THR A 1 197 ? -17.008 14.625 18.655 1.00 70.00 197 THR A N 1
ATOM 1447 C CA . THR A 1 197 ? -17.077 13.724 19.818 1.00 70.00 197 THR A CA 1
ATOM 1448 C C . THR A 1 197 ? -18.344 12.864 19.863 1.00 70.00 197 THR A C 1
ATOM 1450 O O . THR A 1 197 ? -18.589 12.190 20.860 1.00 70.00 197 THR A O 1
ATOM 1453 N N . LYS A 1 198 ? -19.183 12.897 18.822 1.00 74.25 198 LYS A N 1
ATOM 1454 C CA . LYS A 1 198 ? -20.474 12.202 18.805 1.00 74.25 198 LYS A CA 1
ATOM 1455 C C . LYS A 1 198 ? -20.358 10.815 18.169 1.00 74.25 198 LYS A C 1
ATOM 1457 O O . LYS A 1 198 ? -19.514 10.618 17.299 1.00 74.25 198 LYS A O 1
ATOM 1462 N N . PRO A 1 199 ? -21.204 9.840 18.526 1.00 69.19 199 PRO A N 1
ATOM 1463 C CA . PRO A 1 199 ? -21.220 8.538 17.857 1.00 69.19 199 PRO A CA 1
ATOM 1464 C C . PRO A 1 199 ? -21.644 8.649 16.374 1.00 69.19 199 PRO A C 1
ATOM 1466 O O . PRO A 1 199 ? -22.215 9.670 15.975 1.00 69.19 199 PRO A O 1
ATOM 1469 N N . PRO A 1 200 ? -21.418 7.607 15.543 1.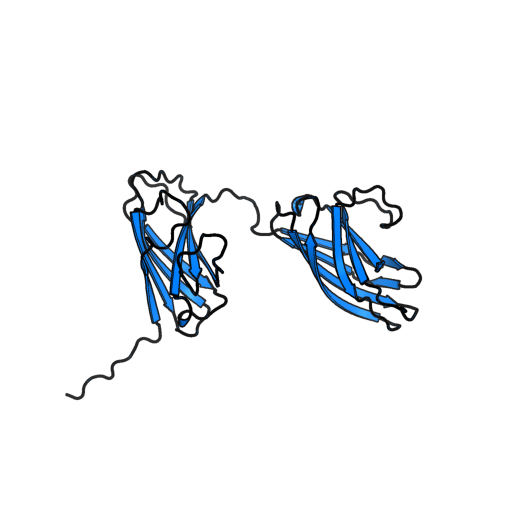00 70.00 200 PRO A N 1
ATOM 1470 C CA . PRO A 1 200 ? -21.820 7.591 14.129 1.00 70.00 200 PRO A CA 1
ATOM 1471 C C . PRO A 1 200 ? -23.294 7.938 13.870 1.00 70.00 200 PRO A C 1
ATOM 1473 O O . PRO A 1 200 ? -23.618 8.495 12.829 1.00 70.00 200 PRO A O 1
ATOM 1476 N N . SER A 1 201 ? -24.189 7.641 14.815 1.00 69.69 201 SER A N 1
ATOM 1477 C CA . SER A 1 201 ? -25.623 7.938 14.714 1.00 69.69 201 SER A CA 1
ATOM 1478 C C . SER A 1 201 ? -25.988 9.408 14.948 1.00 69.69 201 SER A C 1
ATOM 1480 O O . SER A 1 201 ? -27.101 9.810 14.624 1.00 69.69 201 SER A O 1
ATOM 1482 N N . GLU A 1 202 ? -25.089 10.208 15.528 1.00 71.88 202 GLU A N 1
ATOM 1483 C CA . GLU A 1 202 ? -25.377 11.576 15.997 1.00 71.88 202 GLU A CA 1
ATOM 1484 C C . GLU A 1 202 ? -24.373 12.623 15.487 1.00 71.88 202 GLU A C 1
ATOM 1486 O O . GLU A 1 202 ? -24.499 13.818 15.775 1.00 71.88 202 GLU A O 1
ATOM 1491 N N . THR A 1 203 ? -23.352 12.174 14.758 1.00 74.00 203 THR A N 1
ATOM 1492 C CA . THR A 1 203 ? -22.287 13.014 14.214 1.00 74.00 203 THR A CA 1
ATOM 1493 C C . THR A 1 203 ? -22.781 13.862 13.044 1.00 74.00 203 THR A C 1
ATOM 1495 O O . THR A 1 203 ? -23.543 13.403 12.198 1.00 74.00 203 THR A O 1
ATOM 1498 N N . ALA A 1 204 ? -22.325 15.115 12.988 1.00 75.00 204 ALA A N 1
ATOM 1499 C CA . ALA A 1 204 ? -22.519 15.992 11.829 1.00 75.00 204 ALA A CA 1
ATOM 1500 C C . ALA A 1 204 ? -21.311 15.948 10.875 1.00 75.00 204 ALA A C 1
ATOM 1502 O O . ALA A 1 204 ? -21.268 16.678 9.882 1.00 75.00 204 ALA A O 1
ATOM 1503 N N . ALA A 1 205 ? -20.304 15.126 11.189 1.00 78.12 205 ALA A N 1
ATOM 1504 C CA . ALA A 1 205 ? -19.129 14.956 10.358 1.00 78.12 205 ALA A CA 1
ATOM 1505 C C . ALA A 1 205 ? -19.492 14.313 9.014 1.00 78.12 205 ALA A C 1
ATOM 1507 O O . ALA A 1 205 ? -20.327 13.412 8.927 1.00 78.12 205 ALA A O 1
ATOM 1508 N N . ILE A 1 206 ? -18.823 14.761 7.950 1.00 80.19 206 ILE A N 1
ATOM 1509 C CA . ILE A 1 206 ? -19.043 14.243 6.600 1.00 80.19 206 ILE A CA 1
ATOM 1510 C C . ILE A 1 206 ? -18.529 12.804 6.546 1.00 80.19 206 ILE A C 1
ATOM 1512 O O . ILE A 1 206 ? -17.319 12.569 6.605 1.00 80.19 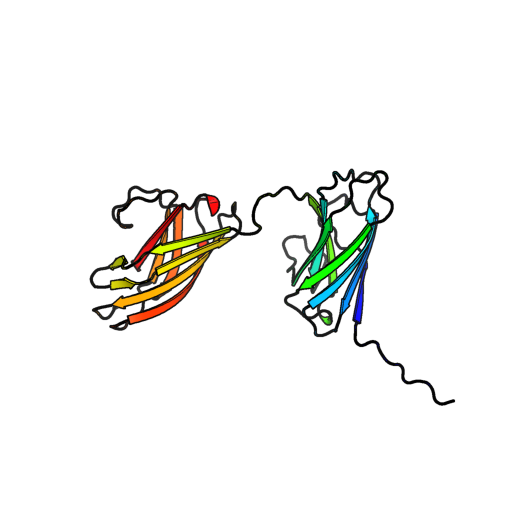206 ILE A O 1
ATOM 1516 N N . HIS A 1 207 ? -19.458 11.854 6.444 1.00 84.06 207 HIS A N 1
ATOM 1517 C CA . HIS A 1 207 ? -19.153 10.444 6.241 1.00 84.06 207 HIS A CA 1
ATOM 1518 C C . HIS A 1 207 ? -18.578 10.241 4.839 1.00 84.06 207 HIS A C 1
ATOM 1520 O O . HIS A 1 207 ? -19.234 10.540 3.840 1.00 84.06 207 HIS A O 1
ATOM 1526 N N . VAL A 1 208 ? -17.357 9.717 4.760 1.00 83.56 208 VAL A N 1
ATOM 1527 C CA . VAL A 1 208 ? -16.638 9.552 3.489 1.00 83.56 208 VAL A CA 1
ATOM 1528 C C . VAL A 1 208 ? -16.395 8.110 3.091 1.00 83.56 208 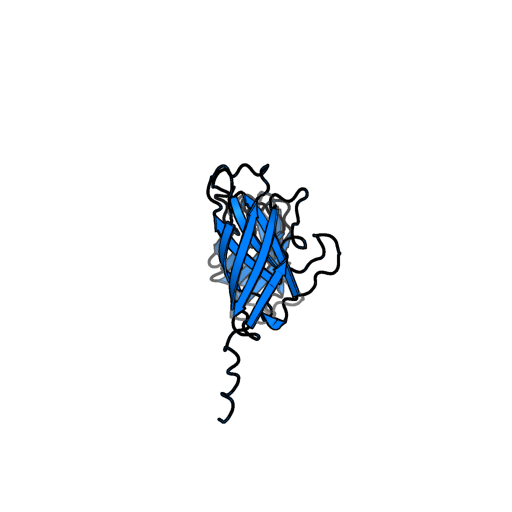VAL A C 1
ATOM 1530 O O . VAL A 1 208 ? -15.989 7.871 1.960 1.00 83.56 208 VAL A O 1
ATOM 1533 N N . GLY A 1 209 ? -16.657 7.138 3.957 1.00 83.69 209 GLY A N 1
ATOM 1534 C CA . GLY A 1 209 ? -16.498 5.734 3.601 1.00 83.69 209 GLY A CA 1
ATOM 1535 C C . GLY A 1 209 ? -16.784 4.804 4.764 1.00 83.69 209 GLY A C 1
ATOM 1536 O O . GLY A 1 209 ? -16.836 5.226 5.917 1.00 83.69 209 GLY A O 1
ATOM 1537 N N . THR A 1 210 ? -16.954 3.525 4.454 1.00 86.81 210 THR A N 1
ATOM 1538 C CA . THR A 1 210 ? -17.161 2.479 5.455 1.00 86.81 210 THR A CA 1
ATOM 1539 C C . THR A 1 210 ? -16.259 1.301 5.130 1.00 86.81 210 THR A C 1
ATOM 1541 O O . THR A 1 210 ? -16.274 0.798 4.008 1.00 86.81 210 THR A O 1
ATOM 1544 N N . ALA A 1 211 ? -15.491 0.853 6.115 1.00 83.19 211 ALA A N 1
ATOM 1545 C CA . ALA A 1 211 ? -14.701 -0.363 6.039 1.00 83.19 211 ALA A CA 1
ATOM 1546 C C . ALA A 1 211 ? -15.443 -1.484 6.773 1.00 83.19 211 ALA A C 1
ATOM 1548 O O . ALA A 1 211 ? -15.720 -1.368 7.968 1.00 83.19 211 ALA A O 1
ATOM 1549 N N . LYS A 1 212 ? -15.785 -2.565 6.066 1.00 85.69 212 LYS A N 1
ATOM 1550 C CA . LYS A 1 212 ? -16.421 -3.744 6.671 1.00 85.69 212 LYS A CA 1
ATOM 1551 C C . LYS A 1 212 ? -15.347 -4.640 7.271 1.00 85.69 212 LYS A C 1
ATOM 1553 O O . LYS A 1 212 ? -14.791 -5.476 6.571 1.00 85.69 212 LYS A O 1
ATOM 1558 N N . MET A 1 213 ? -15.054 -4.452 8.553 1.00 76.88 213 MET A N 1
ATOM 1559 C CA . MET A 1 213 ? -13.945 -5.132 9.229 1.00 76.88 213 MET A CA 1
ATOM 1560 C C . MET A 1 213 ? -14.212 -6.635 9.399 1.00 76.88 213 MET A C 1
ATOM 1562 O O . MET A 1 213 ? -13.271 -7.418 9.372 1.00 76.88 213 MET A O 1
ATOM 1566 N N . GLY A 1 214 ? -15.482 -7.042 9.507 1.00 77.81 214 GLY A N 1
ATOM 1567 C CA . GLY A 1 214 ? -15.939 -8.437 9.449 1.00 77.81 214 GLY A CA 1
ATOM 1568 C C . GLY A 1 214 ? -16.958 -8.773 10.540 1.00 77.81 214 GLY A C 1
ATOM 1569 O O . GLY A 1 214 ? -17.450 -7.879 11.219 1.00 77.81 214 GLY A O 1
ATOM 1570 N N . GLU A 1 215 ? -17.301 -10.049 10.715 1.00 79.00 215 GLU A N 1
ATOM 1571 C CA . GLU A 1 215 ? -18.326 -10.465 11.687 1.00 79.00 215 GLU A CA 1
ATOM 1572 C C . GLU A 1 215 ? -17.930 -10.179 13.145 1.00 79.00 215 GLU A C 1
ATOM 1574 O O . GLU A 1 215 ? -16.817 -10.487 13.587 1.00 79.00 215 GLU A O 1
ATOM 1579 N N . ALA A 1 216 ? -18.876 -9.630 13.907 1.00 75.25 216 ALA A N 1
ATOM 1580 C CA . ALA A 1 216 ? -18.750 -9.447 15.343 1.00 75.25 216 ALA A CA 1
ATOM 1581 C C . ALA A 1 216 ? -18.850 -10.803 16.078 1.00 75.25 216 ALA A C 1
ATOM 1583 O O . ALA A 1 216 ? -19.578 -11.704 15.646 1.00 75.25 216 ALA A O 1
ATOM 1584 N N . PRO A 1 217 ? -18.128 -10.987 17.199 1.00 72.69 217 PRO A N 1
ATOM 1585 C CA . PRO A 1 217 ? -18.183 -12.226 17.969 1.00 72.69 217 PRO A CA 1
ATOM 1586 C C . PRO A 1 217 ? -19.591 -12.481 18.525 1.00 72.69 217 PRO A C 1
ATOM 1588 O O . PRO A 1 217 ? -20.145 -11.648 19.229 1.00 72.69 217 PRO A O 1
ATOM 1591 N N . LYS A 1 218 ? -20.149 -13.666 18.253 1.00 70.00 218 LYS A N 1
ATOM 1592 C CA . LYS A 1 218 ? -21.511 -14.051 18.677 1.00 70.00 218 LYS A CA 1
ATOM 1593 C C . LYS A 1 218 ? -21.611 -14.476 20.155 1.00 70.00 218 LYS A C 1
ATOM 1595 O O . LYS A 1 218 ? -22.707 -14.549 20.699 1.00 70.00 218 LYS A O 1
ATOM 1600 N N . GLY A 1 219 ? -20.479 -14.764 20.804 1.00 64.75 219 GLY A N 1
ATOM 1601 C CA . GLY A 1 219 ? -20.413 -15.275 22.179 1.00 64.75 219 GLY A CA 1
ATOM 1602 C C . GLY A 1 219 ? -20.206 -14.192 23.241 1.00 64.75 219 GLY A C 1
ATOM 1603 O O . GLY A 1 219 ? -19.616 -13.150 22.966 1.00 64.75 219 GLY A O 1
ATOM 1604 N N . ARG A 1 220 ? -20.655 -14.480 24.469 1.00 70.94 220 ARG A N 1
ATOM 1605 C CA . ARG A 1 220 ? -20.417 -13.647 25.657 1.00 70.94 220 ARG A CA 1
ATOM 1606 C C . ARG A 1 220 ? -18.945 -13.706 26.084 1.00 70.94 220 ARG A C 1
ATOM 1608 O O . ARG A 1 220 ? -18.342 -14.778 26.078 1.00 70.94 220 ARG A O 1
ATOM 1615 N N . GLY A 1 221 ? -18.425 -12.577 26.560 1.00 76.81 221 GLY A N 1
ATOM 1616 C CA . GLY A 1 221 ? -17.077 -12.452 27.113 1.00 76.81 221 GLY A CA 1
ATOM 1617 C C . GLY A 1 221 ? -16.127 -11.677 26.208 1.00 76.81 221 GLY A C 1
ATOM 1618 O O . GLY A 1 221 ? -16.549 -11.042 25.239 1.00 76.81 221 GLY A O 1
ATOM 1619 N N . ASP A 1 222 ? -14.845 -11.730 26.559 1.00 80.69 222 ASP A N 1
ATOM 1620 C CA . ASP A 1 222 ? -13.808 -10.955 25.893 1.00 80.69 222 ASP A CA 1
ATOM 1621 C C . ASP A 1 222 ? -13.181 -11.748 24.743 1.00 80.69 222 ASP A C 1
ATOM 1623 O O . ASP A 1 222 ? -12.750 -12.893 24.894 1.00 80.69 222 ASP A O 1
ATOM 1627 N N . SER A 1 223 ? -13.117 -11.132 23.566 1.00 78.50 223 SER A N 1
ATOM 1628 C CA . SER A 1 223 ? -12.558 -11.731 22.360 1.00 78.50 223 SER A CA 1
ATOM 1629 C C . SER A 1 223 ? -11.623 -10.745 21.676 1.00 78.50 223 SER A C 1
ATOM 1631 O O . SER A 1 223 ? -12.062 -9.748 21.101 1.00 78.50 223 SER A O 1
ATOM 1633 N N . LEU A 1 224 ? -10.321 -11.043 21.698 1.00 74.88 224 LEU A N 1
ATOM 1634 C CA . LEU A 1 224 ? -9.350 -10.321 20.882 1.00 74.88 224 LEU A CA 1
ATOM 1635 C C . LEU A 1 224 ? -9.617 -10.607 19.402 1.00 74.88 224 LEU A C 1
ATOM 1637 O O . LEU A 1 224 ? -9.710 -11.763 18.981 1.00 74.88 224 LEU A O 1
ATOM 1641 N N . ARG A 1 225 ? -9.696 -9.545 18.604 1.00 71.06 225 ARG A N 1
ATOM 1642 C CA . ARG A 1 225 ? -9.920 -9.624 17.164 1.00 71.06 225 ARG A CA 1
ATOM 1643 C C . ARG A 1 225 ? -8.852 -8.850 16.418 1.00 71.06 225 ARG A C 1
ATOM 1645 O O . ARG A 1 225 ? -8.486 -7.743 16.801 1.00 71.06 225 ARG A O 1
ATOM 1652 N N . ILE A 1 226 ? -8.370 -9.468 15.347 1.00 75.06 226 ILE A N 1
ATOM 1653 C CA . ILE A 1 226 ? -7.482 -8.864 14.360 1.00 75.06 226 ILE A CA 1
ATOM 1654 C C . ILE A 1 226 ? -8.139 -9.112 13.012 1.00 75.06 226 ILE A C 1
ATOM 1656 O O . ILE A 1 226 ? -8.452 -10.255 12.683 1.00 75.06 226 ILE A O 1
ATOM 1660 N N . MET A 1 227 ? -8.422 -8.042 12.284 1.00 75.31 227 MET A N 1
ATOM 1661 C CA . MET A 1 227 ? -9.224 -8.098 11.068 1.00 75.31 227 MET A CA 1
ATOM 1662 C C . MET A 1 227 ? -8.662 -7.135 10.031 1.00 75.31 227 MET A C 1
ATOM 1664 O O . MET A 1 227 ? -7.997 -6.158 10.376 1.00 75.31 227 MET A O 1
ATOM 1668 N N . SER A 1 228 ? -8.942 -7.400 8.762 1.00 69.06 228 SER A N 1
ATOM 1669 C CA . SER A 1 228 ? -8.530 -6.546 7.655 1.00 69.06 228 SER A CA 1
ATOM 1670 C C . SER A 1 228 ? -9.641 -6.453 6.628 1.00 69.06 228 SER A C 1
ATOM 1672 O O . SER A 1 228 ? -10.327 -7.442 6.374 1.00 69.06 228 SER A O 1
ATOM 1674 N N . ALA A 1 229 ? -9.782 -5.281 6.026 1.00 70.94 229 ALA A N 1
ATOM 1675 C CA . ALA A 1 229 ? -10.777 -5.003 5.009 1.00 70.94 229 ALA A CA 1
ATOM 1676 C C . ALA A 1 229 ? -10.222 -4.039 3.964 1.00 70.94 229 ALA A C 1
ATOM 1678 O O . ALA A 1 229 ? -9.427 -3.156 4.287 1.00 70.94 229 ALA A O 1
ATOM 1679 N N . ASP A 1 230 ? -10.695 -4.172 2.731 1.00 73.56 230 ASP A N 1
ATOM 1680 C CA . ASP A 1 230 ? -10.501 -3.147 1.714 1.00 73.56 230 ASP A CA 1
ATOM 1681 C C . ASP A 1 230 ? -11.541 -2.039 1.890 1.00 73.56 230 ASP A C 1
ATOM 1683 O O . ASP A 1 230 ? -12.705 -2.284 2.227 1.00 73.56 230 ASP A O 1
ATOM 1687 N N . VAL A 1 231 ? -11.113 -0.803 1.663 1.00 78.62 231 VAL A N 1
ATOM 1688 C CA . VAL A 1 231 ? -11.944 0.389 1.789 1.00 78.62 231 VAL A CA 1
ATOM 1689 C C . VAL A 1 231 ? -12.012 1.102 0.457 1.00 78.62 231 VAL A C 1
ATOM 1691 O O . VAL A 1 231 ? -10.990 1.359 -0.175 1.00 78.62 231 VAL A O 1
ATOM 1694 N N . THR A 1 232 ? -13.218 1.517 0.085 1.00 77.62 232 THR A N 1
ATOM 1695 C CA . THR A 1 232 ? -13.433 2.536 -0.940 1.00 77.62 232 THR A CA 1
ATOM 1696 C C . THR A 1 232 ? -14.087 3.753 -0.295 1.00 77.62 232 THR A C 1
ATOM 1698 O O . THR A 1 232 ? -15.181 3.654 0.262 1.00 77.62 232 THR A O 1
ATOM 1701 N N . ALA A 1 233 ? -13.411 4.899 -0.348 1.00 79.12 233 ALA A N 1
ATOM 1702 C CA . ALA A 1 233 ? -13.881 6.163 0.209 1.00 79.12 233 ALA A CA 1
ATOM 1703 C C . ALA A 1 233 ? -14.141 7.204 -0.892 1.00 79.12 233 ALA A C 1
ATOM 1705 O O . ALA A 1 233 ? -13.603 7.141 -1.996 1.00 79.12 233 ALA A O 1
ATOM 1706 N N . PHE A 1 234 ? -14.958 8.211 -0.594 1.00 72.56 234 PHE A N 1
ATOM 1707 C CA . PHE A 1 234 ? -15.221 9.331 -1.499 1.00 72.56 234 PHE A CA 1
ATOM 1708 C C . PHE A 1 234 ? -14.032 10.297 -1.610 1.00 72.56 234 PHE A C 1
ATOM 1710 O O . PHE A 1 234 ? -13.897 10.990 -2.628 1.00 72.56 234 PHE A O 1
ATOM 1717 N N . VAL A 1 235 ? -13.154 10.303 -0.602 1.00 78.69 235 VAL A N 1
ATOM 1718 C CA . VAL A 1 235 ? -11.968 11.163 -0.498 1.00 78.69 235 VAL A CA 1
ATOM 1719 C C . VAL A 1 235 ? -10.683 10.337 -0.407 1.00 78.69 235 VAL A C 1
ATOM 1721 O O . VAL A 1 235 ? -10.736 9.174 0.001 1.00 78.69 235 VAL A O 1
ATOM 1724 N N . PRO A 1 236 ? -9.528 10.908 -0.786 1.00 82.62 236 PRO A N 1
ATOM 1725 C CA . PRO A 1 236 ? -8.239 10.255 -0.610 1.00 82.62 236 PRO A CA 1
ATOM 1726 C C . PRO A 1 236 ? -7.902 9.939 0.852 1.00 82.62 236 PRO A C 1
ATOM 1728 O O . PRO A 1 236 ? -8.318 10.661 1.760 1.00 82.62 236 PRO A O 1
ATOM 1731 N N . LEU A 1 237 ? -7.063 8.925 1.087 1.00 80.12 237 LEU A N 1
ATOM 1732 C CA . LEU A 1 237 ? -6.626 8.521 2.431 1.00 80.12 237 LEU A CA 1
ATOM 1733 C C . LEU A 1 237 ? -6.047 9.686 3.256 1.00 80.12 237 LEU A C 1
ATOM 1735 O O . LEU A 1 237 ? -6.301 9.808 4.461 1.00 80.12 237 LEU A O 1
ATOM 1739 N N . ARG A 1 238 ? -5.300 10.596 2.622 1.00 82.81 238 ARG A N 1
ATOM 1740 C CA . ARG A 1 238 ? -4.734 11.775 3.299 1.00 82.81 238 ARG A CA 1
ATOM 1741 C C . ARG A 1 238 ? -5.802 12.706 3.889 1.00 82.81 238 ARG A C 1
ATOM 1743 O O . ARG A 1 238 ? -5.500 13.396 4.854 1.00 82.81 238 ARG A O 1
ATOM 1750 N N . GLU A 1 239 ? -7.029 12.679 3.377 1.00 84.62 239 GLU A N 1
ATOM 1751 C CA . GLU A 1 239 ? -8.145 13.532 3.814 1.00 84.62 239 GLU A CA 1
ATOM 1752 C C . GLU A 1 239 ? -9.034 12.855 4.869 1.00 84.62 239 GLU A C 1
ATOM 1754 O O . GLU A 1 239 ? -9.914 13.496 5.433 1.00 84.62 239 GLU A O 1
ATOM 1759 N N . VAL A 1 240 ? -8.805 11.573 5.176 1.00 85.56 240 VAL A N 1
ATOM 1760 C CA . VAL A 1 240 ? -9.497 10.879 6.273 1.00 85.56 240 VAL A CA 1
ATOM 1761 C C . VAL A 1 240 ? -8.856 11.258 7.607 1.00 85.56 240 VAL A C 1
ATOM 1763 O O . VAL A 1 240 ? -7.732 10.848 7.891 1.00 85.56 240 VAL A O 1
ATOM 1766 N N . GLU A 1 241 ? -9.547 12.027 8.439 1.00 87.81 241 GLU A N 1
ATOM 1767 C CA . GLU A 1 241 ? -9.023 12.483 9.738 1.00 87.81 241 GLU A CA 1
ATOM 1768 C C . GLU A 1 241 ? -9.635 11.750 10.931 1.00 87.81 241 GLU A C 1
ATOM 1770 O O . GLU A 1 241 ? -9.149 11.907 12.046 1.00 87.81 241 GLU A O 1
ATOM 1775 N N . CYS A 1 242 ? -10.683 10.949 10.721 1.00 86.06 242 CYS A N 1
ATOM 1776 C CA . CYS A 1 242 ? -11.370 10.252 11.801 1.00 86.06 242 CYS A CA 1
ATOM 1777 C C . CYS A 1 242 ? -11.881 8.877 11.383 1.00 86.06 242 CYS A C 1
ATOM 1779 O O . CYS A 1 242 ? -12.333 8.693 10.248 1.00 86.06 242 CYS A O 1
ATOM 1781 N N . VAL A 1 243 ? -11.920 7.957 12.346 1.00 88.00 243 VAL A N 1
ATOM 1782 C CA . VAL A 1 243 ? -12.585 6.660 12.228 1.00 88.00 243 VAL A CA 1
ATOM 1783 C C . VAL A 1 243 ? -13.455 6.443 13.453 1.00 88.00 243 VAL A C 1
ATOM 1785 O O . VAL A 1 243 ? -12.990 6.654 14.563 1.00 88.00 243 VAL A O 1
ATOM 1788 N N . LYS A 1 244 ? -14.699 6.002 13.260 1.00 88.19 244 LYS A N 1
ATOM 1789 C CA . LYS A 1 244 ? -15.596 5.603 14.351 1.00 88.19 244 LYS A CA 1
ATOM 1790 C C . LYS A 1 244 ? -16.082 4.182 14.127 1.00 88.19 244 LYS A C 1
ATOM 1792 O O . LYS A 1 244 ? -16.545 3.854 13.034 1.00 88.19 244 LYS A O 1
ATOM 1797 N N . LEU A 1 245 ? -15.980 3.348 15.153 1.00 87.62 245 LEU A N 1
ATOM 1798 C CA . LEU A 1 245 ? -16.443 1.964 15.104 1.00 87.62 245 LEU A CA 1
ATOM 1799 C C . LEU A 1 245 ? -17.953 1.884 15.342 1.00 87.62 245 LEU A C 1
ATOM 1801 O O . LEU A 1 245 ? -18.521 2.667 16.102 1.00 87.62 245 LEU A O 1
ATOM 1805 N N . GLY A 1 246 ? -18.595 0.922 14.691 1.00 85.75 246 GLY A N 1
ATOM 1806 C CA . GLY A 1 246 ? -20.019 0.651 14.831 1.00 85.75 246 GLY A CA 1
ATOM 1807 C C . GLY A 1 246 ? -20.362 -0.783 14.449 1.00 85.75 246 GLY A C 1
ATOM 1808 O O . GLY A 1 246 ? -19.511 -1.543 13.982 1.00 85.75 246 GLY A O 1
ATOM 1809 N N . LEU A 1 247 ? -21.624 -1.144 14.655 1.00 84.56 247 LEU A N 1
ATOM 1810 C CA . LEU A 1 247 ? -22.190 -2.414 14.212 1.00 84.56 247 LEU A CA 1
ATOM 1811 C C . LEU A 1 247 ? -23.221 -2.163 13.113 1.00 84.56 247 LEU A C 1
ATOM 1813 O O . LEU A 1 247 ? -24.021 -1.232 13.225 1.00 84.56 247 LEU A O 1
ATOM 1817 N N . GLN A 1 248 ? -23.195 -3.003 12.079 1.00 79.69 248 GLN A N 1
ATOM 1818 C CA . GLN A 1 248 ? -24.139 -2.990 10.962 1.00 79.69 248 GLN A CA 1
ATOM 1819 C C . GLN A 1 248 ? -24.664 -4.392 10.665 1.00 79.69 248 GLN A C 1
ATOM 1821 O O . GLN A 1 248 ? -23.854 -5.351 10.720 1.00 79.69 248 GLN A O 1
#

Secondary structure (DSSP, 8-state):
-PPPP----SSEEEEEEGGG--SSSS-SEEEEEEEEEE-TT-SEEEEEEEEEE-TT----S-EEEEEEEES---S--GGG--EEEEEEEEEPP--SS---EEEEEEEEBSS-GGG--EEEEEEEE----S-SSEEEEEEESSEEEETTEEEEEEEEEEEE-TT-SEEEEEEEEEEEESS---S--EEEEEEESS--SS-TTT--S-EEEEEEEEEPP-SSEEEEEEEEEEEEBSS-GGG--EEEEEE-

Sequence (248 aa):
MPAEPDVKPPFTVRSFSSVHGSDALPSPLGGGTVSLIGEADSKTFGVSFNGTLTSSARLTGKEKLVASLYIKCDGQEPGRRITVGTVDLGALKSAQPAPAVMATGEATAFVPLASITCASLAIRIDESDKPPFIVKTFTEKDIQIARDITVQDSTVNLIGEPDSKSFGASYRGTFSSLMELRGETTLVAHLYMKCDTKPPSETAAIHVGTAKMGEAPKGRGDSLRIMSADVTAFVPLREVECVKLGLQ

Radius of gyration: 25.39 Å; chains: 1; bounding box: 72×53×55 Å